Protein AF-0000000070477256 (afdb_homodimer)

Secondary structure (DSSP, 8-state):
-HHHHHHHHHHHHHTS-HHHHHHHHHHHHHHHHHHHHHHHHHHHHHHHHHHHHHHHHHHHTSPTT-EEEEE-SSSEEEEEEE---S-EEEE-SSS-EEEE-HHHHHHHHHHHHHHHHHHHHHHHHHHHHHHHHHHHHHHHHHHHHHHHS---/-HHHHHHHHHHHHHTS-HHHHHHHHHHHHHHHHHHHHHHHHHHHHHHHHHHHHHHHHHHHTSPTT-EEEEE-SSSEEEEEEE---S-EEEE-SSS-EEEE-HHHHHHHHHHHHHHHHHHHHHHHHHHHHHHHHHHHHHHHHHHHHHHHS---

Structure (mmCIF, N/CA/C/O backbone):
data_AF-0000000070477256-model_v1
#
loop_
_entity.id
_entity.type
_entity.pdbx_description
1 polymer 'PREDICTED: prefoldin'
#
loop_
_atom_site.group_PDB
_atom_site.id
_atom_site.type_symbol
_atom_site.label_atom_id
_atom_site.label_alt_id
_atom_site.label_comp_id
_atom_site.label_asym_id
_atom_site.label_entity_id
_atom_site.label_seq_id
_atom_site.pdbx_PDB_ins_code
_atom_site.Cartn_x
_atom_site.Cartn_y
_atom_site.Cartn_z
_atom_site.occupancy
_atom_site.B_iso_or_equiv
_atom_site.auth_seq_id
_atom_site.auth_comp_id
_atom_site.auth_asym_id
_atom_site.auth_atom_id
_atom_site.pdbx_PDB_model_num
ATOM 1 N N . MET A 1 1 ? -30.5 22.25 1.213 1 39.09 1 MET A N 1
ATOM 2 C CA . MET A 1 1 ? -30.891 21.188 2.133 1 39.09 1 MET A CA 1
ATOM 3 C C . MET A 1 1 ? -29.828 20.984 3.211 1 39.09 1 MET A C 1
ATOM 5 O O . MET A 1 1 ? -30.156 20.625 4.344 1 39.09 1 MET A O 1
ATOM 9 N N . GLU A 1 2 ? -28.578 21.031 2.732 1 44.97 2 GLU A N 1
ATOM 10 C CA . GLU A 1 2 ? -27.438 20.906 3.625 1 44.97 2 GLU A CA 1
ATOM 11 C C . GLU A 1 2 ? -27.422 22.016 4.672 1 44.97 2 GLU A C 1
ATOM 13 O O . GLU A 1 2 ? -27.094 21.766 5.836 1 44.97 2 GLU A O 1
ATOM 18 N N . LYS A 1 3 ? -27.781 23.141 4.234 1 48.62 3 LYS A N 1
ATOM 19 C CA . LYS A 1 3 ? -27.812 24.328 5.078 1 48.62 3 LYS A CA 1
ATOM 20 C C . LYS A 1 3 ? -28.844 24.203 6.18 1 48.62 3 LYS A C 1
ATOM 22 O O . LYS A 1 3 ? -28.625 24.625 7.312 1 48.62 3 LYS A O 1
ATOM 27 N N . THR A 1 4 ? -29.875 23.625 5.926 1 51.22 4 THR A N 1
ATOM 28 C CA . THR A 1 4 ? -30.984 23.453 6.859 1 51.22 4 THR A CA 1
ATOM 29 C C . THR A 1 4 ? -30.609 22.5 7.992 1 51.22 4 THR A C 1
ATOM 31 O O . THR A 1 4 ? -30.953 22.75 9.148 1 51.22 4 THR A O 1
ATOM 34 N N . VAL A 1 5 ? -29.906 21.438 7.715 1 52.06 5 VAL A N 1
ATOM 35 C CA . VAL A 1 5 ? -29.5 20.484 8.742 1 52.06 5 VAL A CA 1
ATOM 36 C C . VAL A 1 5 ? -28.484 21.141 9.688 1 52.06 5 VAL A C 1
ATOM 38 O O . VAL A 1 5 ? -28.469 20.844 10.883 1 52.06 5 VAL A O 1
ATOM 41 N N . SER A 1 6 ? -27.641 21.969 9.141 1 57.66 6 SER A N 1
ATOM 42 C CA . SER A 1 6 ? -26.594 22.641 9.906 1 57.66 6 SER A CA 1
ATOM 43 C C . SER A 1 6 ? -27.188 23.625 10.906 1 57.66 6 SER A C 1
ATOM 45 O O . SER A 1 6 ? -26.719 23.734 12.039 1 57.66 6 SER A O 1
ATOM 47 N N . VAL A 1 7 ? -28.297 24.281 10.477 1 61.44 7 VAL A N 1
ATOM 48 C CA . VAL A 1 7 ? -28.875 25.328 11.32 1 61.44 7 VAL A CA 1
ATOM 49 C C . VAL A 1 7 ? -29.516 24.703 12.547 1 61.44 7 VAL A C 1
ATOM 51 O O . VAL A 1 7 ? -29.375 25.203 13.664 1 61.44 7 VAL A O 1
ATOM 54 N N . ASN A 1 8 ? -30.047 23.438 12.375 1 77.81 8 ASN A N 1
ATOM 55 C CA . ASN A 1 8 ? -30.703 22.766 13.492 1 77.81 8 ASN A CA 1
ATOM 56 C C . ASN A 1 8 ? -29.703 22.234 14.508 1 77.81 8 ASN A C 1
ATOM 58 O O . ASN A 1 8 ? -29.906 22.375 15.711 1 77.81 8 ASN A O 1
ATOM 62 N N . VAL A 1 9 ? -28.484 21.891 14.094 1 85.19 9 VAL A N 1
ATOM 63 C CA . VAL A 1 9 ? -27.469 21.328 15 1 85.19 9 VAL A CA 1
ATOM 64 C C . VAL A 1 9 ? -26.875 22.438 15.852 1 85.19 9 VAL A C 1
ATOM 66 O O . VAL A 1 9 ? -26.656 22.266 17.047 1 85.19 9 VAL A O 1
ATOM 69 N N . ARG A 1 10 ? -26.688 23.594 15.242 1 89.25 10 ARG A N 1
ATOM 70 C CA . ARG A 1 10 ? -26.109 24.703 15.984 1 89.25 10 ARG A CA 1
ATOM 71 C C . ARG A 1 10 ? -27.031 25.156 17.109 1 89.25 10 ARG A C 1
ATOM 73 O O . ARG A 1 10 ? -26.562 25.438 18.219 1 89.25 10 ARG A O 1
ATOM 80 N N . ALA A 1 11 ? -28.344 25.266 16.766 1 90.75 11 ALA A N 1
ATOM 81 C CA . ALA A 1 11 ? -29.312 25.703 17.766 1 90.75 11 ALA A CA 1
ATOM 82 C C . ALA A 1 11 ? -29.328 24.766 18.969 1 90.75 11 ALA A C 1
ATOM 84 O O . ALA A 1 11 ? -29.438 25.219 20.109 1 90.75 11 ALA A O 1
ATOM 85 N N . GLU A 1 12 ? -29.156 23.562 18.734 1 91.44 12 GLU A N 1
ATOM 86 C CA . GLU A 1 12 ? -29.125 22.578 19.812 1 91.44 12 GLU A CA 1
ATOM 87 C C . GLU A 1 12 ? -27.828 22.656 20.594 1 91.44 12 GLU A C 1
ATOM 89 O O . GLU A 1 12 ? -27.812 22.484 21.828 1 91.44 12 GLU A O 1
ATOM 94 N N . MET A 1 13 ? -26.797 22.984 20 1 93.38 13 MET A N 1
ATOM 95 C CA . MET A 1 13 ? -25.5 23.062 20.641 1 93.38 13 MET A CA 1
ATOM 96 C C . MET A 1 13 ? -25.406 24.281 21.547 1 93.38 13 MET A C 1
ATOM 98 O O . MET A 1 13 ? -24.719 24.25 22.578 1 93.38 13 MET A O 1
ATOM 102 N N . GLU A 1 14 ? -26.109 25.281 21.094 1 93.62 14 GLU A N 1
ATOM 103 C CA . GLU A 1 14 ? -26.047 26.531 21.844 1 93.62 14 GLU A CA 1
ATOM 104 C C . GLU A 1 14 ? -26.688 26.359 23.234 1 93.62 14 GLU A C 1
ATOM 106 O O . GLU A 1 14 ? -26.406 27.125 24.141 1 93.62 14 GLU A O 1
ATOM 111 N N . LYS A 1 15 ? -27.547 25.406 23.391 1 94.12 15 LYS A N 1
ATOM 112 C CA . LYS A 1 15 ? -28.234 25.156 24.656 1 94.12 15 LYS A CA 1
ATOM 113 C C . LYS A 1 15 ? -27.328 24.406 25.625 1 94.12 15 LYS A C 1
ATOM 115 O O . LYS A 1 15 ? -27.625 24.328 26.828 1 94.12 15 LYS A O 1
ATOM 120 N N . LEU A 1 16 ? -26.25 23.844 25.203 1 95.25 16 LEU A N 1
ATOM 121 C CA . LEU A 1 16 ? -25.375 23 26 1 95.25 16 LEU A CA 1
ATOM 122 C C . LEU A 1 16 ? -24.328 23.828 26.734 1 95.25 16 LEU A C 1
ATOM 124 O O . LEU A 1 16 ? -23.953 24.906 26.266 1 95.25 16 LEU A O 1
ATOM 128 N N . SER A 1 17 ? -23.922 23.344 27.922 1 94.94 17 SER A N 1
ATOM 129 C CA . SER A 1 17 ? -22.812 23.969 28.656 1 94.94 17 SER A CA 1
ATOM 130 C C . SER A 1 17 ? -21.484 23.703 27.969 1 94.94 17 SER A C 1
ATOM 132 O O . SER A 1 17 ? -21.375 22.812 27.125 1 94.94 17 SER A O 1
ATOM 134 N N . 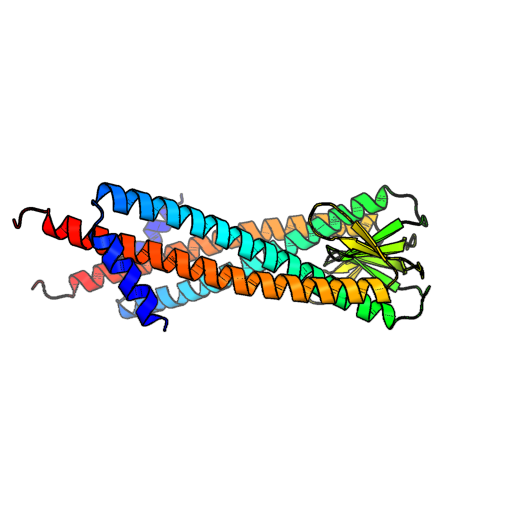PRO A 1 18 ? -20.422 24.516 28.234 1 95.25 18 PRO A N 1
ATOM 135 C CA . PRO A 1 18 ? -19.094 24.281 27.672 1 95.25 18 PRO A CA 1
ATOM 136 C C . PRO A 1 18 ? -18.578 22.859 27.953 1 95.25 18 PRO A C 1
ATOM 138 O O . PRO A 1 18 ? -17.969 22.234 27.078 1 95.25 18 PRO A O 1
ATOM 141 N N . GLU A 1 19 ? -18.906 22.406 29.141 1 96.31 19 GLU A N 1
ATOM 142 C CA . GLU A 1 19 ? -18.484 21.047 29.5 1 96.31 19 GLU A CA 1
ATOM 143 C C . GLU A 1 19 ? -19.203 20.016 28.641 1 96.31 19 GLU A C 1
ATOM 145 O O . GLU A 1 19 ? -18.594 19.047 28.188 1 96.31 19 GLU A O 1
ATOM 150 N N . GLN A 1 20 ? -20.469 20.172 28.438 1 96.19 20 GLN A N 1
ATOM 151 C CA . GLN A 1 20 ? -21.25 19.281 27.594 1 96.19 20 GLN A CA 1
ATOM 152 C C . GLN A 1 20 ? -20.781 19.312 26.141 1 96.19 20 GLN A C 1
ATOM 154 O O . GLN A 1 20 ? -20.719 18.281 25.484 1 96.19 20 GLN A O 1
ATOM 159 N N . LEU A 1 21 ? -20.453 20.469 25.656 1 96.94 21 LEU A N 1
ATOM 160 C CA . LEU A 1 21 ? -19.969 20.656 24.281 1 96.94 21 LEU A CA 1
ATOM 161 C C . LEU A 1 21 ? -18.641 19.922 24.078 1 96.94 21 LEU A C 1
ATOM 163 O O . LEU A 1 21 ? -18.438 19.297 23.047 1 96.94 21 LEU A O 1
ATOM 167 N N . LYS A 1 22 ? -17.812 20.109 25.062 1 96.69 22 LYS A N 1
ATOM 168 C CA . LYS A 1 22 ? -16.531 19.406 24.984 1 96.69 22 LYS A CA 1
ATOM 169 C C . LYS A 1 22 ? -16.734 17.891 24.922 1 96.69 22 LYS A C 1
ATOM 171 O O . LYS A 1 22 ? -16.078 17.219 24.125 1 96.69 22 LYS A O 1
ATOM 176 N N . ALA A 1 23 ? -17.672 17.359 25.719 1 96.88 23 ALA A N 1
ATOM 177 C CA . ALA A 1 23 ? -17.969 15.938 25.734 1 96.88 23 ALA A CA 1
ATOM 178 C C . ALA A 1 23 ? -18.547 15.477 24.406 1 96.88 23 ALA A C 1
ATOM 180 O O . ALA A 1 23 ? -18.156 14.43 23.875 1 96.88 23 ALA A O 1
ATOM 181 N N . VAL A 1 24 ? -19.453 16.266 23.875 1 95.88 24 VAL A N 1
ATOM 182 C CA . VAL A 1 24 ? -20.062 15.945 22.578 1 95.88 24 VAL A CA 1
ATOM 183 C C . VAL A 1 24 ? -18.984 15.93 21.5 1 95.88 24 VAL A C 1
ATOM 185 O O . VAL A 1 24 ? -18.953 15.031 20.656 1 95.88 24 VAL A O 1
ATOM 188 N N . LYS A 1 25 ? -18.141 16.922 21.438 1 96.94 25 LYS A N 1
ATOM 189 C CA . LYS A 1 25 ? -17.078 17 20.438 1 96.94 25 LYS A CA 1
ATOM 190 C C . LYS A 1 25 ? -16.141 15.812 20.531 1 96.94 25 LYS A C 1
ATOM 192 O O . LYS A 1 25 ? -15.812 15.195 19.516 1 96.94 25 LYS A O 1
ATOM 197 N N . GLU A 1 26 ? -15.734 15.523 21.766 1 97.19 26 GLU A N 1
ATOM 198 C CA . GLU A 1 26 ? -14.82 14.406 21.969 1 97.19 26 GLU A CA 1
ATOM 199 C C . GLU A 1 26 ? -15.438 13.094 21.5 1 97.19 26 GLU A C 1
ATOM 201 O O . GLU A 1 26 ? -14.781 12.289 20.844 1 97.19 26 GLU A O 1
ATOM 206 N N . GLN A 1 27 ? -16.703 12.922 21.828 1 96.94 27 GLN A N 1
ATOM 207 C CA . GLN A 1 27 ? -17.406 11.711 21.422 1 96.94 27 GLN A CA 1
ATOM 208 C C . GLN A 1 27 ? -17.547 11.633 19.906 1 96.94 27 GLN A C 1
ATOM 210 O O . GLN A 1 27 ? -17.281 10.586 19.297 1 96.94 27 GLN A O 1
ATOM 215 N N . THR A 1 28 ? -17.891 12.688 19.375 1 96.81 28 THR A N 1
ATOM 216 C CA . THR A 1 28 ? -18.109 12.703 17.938 1 96.81 28 THR A CA 1
ATOM 217 C C . THR A 1 28 ? -16.797 12.555 17.188 1 96.81 28 THR A C 1
ATOM 219 O O . THR A 1 28 ? -16.734 11.898 16.141 1 96.81 28 THR A O 1
ATOM 222 N N . ASP A 1 29 ? -15.766 13.172 17.75 1 97.62 29 ASP A N 1
ATOM 223 C CA . ASP A 1 29 ? -14.445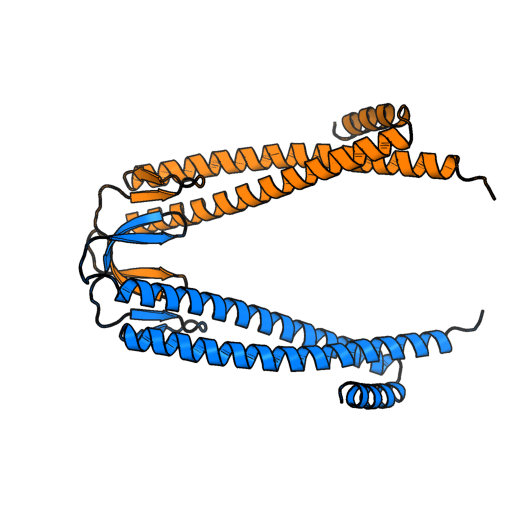 13.016 17.156 1 97.62 29 ASP A CA 1
ATOM 224 C C . ASP A 1 29 ? -14.008 11.555 17.141 1 97.62 29 ASP A C 1
ATOM 226 O O . ASP A 1 29 ? -13.461 11.062 16.156 1 97.62 29 ASP A O 1
ATOM 230 N N . MET A 1 30 ? -14.297 10.891 18.234 1 97.56 30 MET A N 1
ATOM 231 C CA . MET A 1 30 ? -13.969 9.477 18.328 1 97.56 30 MET A CA 1
ATOM 232 C C . MET A 1 30 ? -14.75 8.664 17.297 1 97.56 30 MET A C 1
ATOM 234 O O . MET A 1 30 ? -14.188 7.793 16.641 1 97.56 30 MET A O 1
ATOM 238 N N . GLU A 1 31 ? -15.961 9 17.188 1 97.69 31 GLU A N 1
ATOM 239 C CA . GLU A 1 31 ? -16.797 8.305 16.219 1 97.69 31 GLU A CA 1
ATOM 240 C C . GLU A 1 31 ? -16.297 8.539 14.789 1 97.69 31 GLU A C 1
ATOM 242 O O . GLU A 1 31 ? -16.25 7.617 13.977 1 97.69 31 GLU A O 1
ATOM 247 N N . VAL A 1 32 ? -16 9.734 14.516 1 97.62 32 VAL A N 1
ATOM 248 C CA . VAL A 1 32 ? -15.516 10.086 13.188 1 97.62 32 VAL A CA 1
ATOM 249 C C . VAL A 1 32 ? -14.25 9.281 12.875 1 97.62 32 VAL A C 1
ATOM 251 O O . VAL A 1 32 ? -14.094 8.758 11.766 1 97.62 32 VAL A O 1
ATOM 254 N N . ASN A 1 33 ? -13.398 9.164 13.859 1 97.88 33 ASN A N 1
ATOM 255 C CA . ASN A 1 33 ? -12.172 8.391 13.672 1 97.88 33 ASN A CA 1
ATOM 256 C C . ASN A 1 33 ? -12.477 6.922 13.398 1 97.88 33 ASN A C 1
ATOM 258 O O . ASN A 1 33 ? -11.859 6.312 12.523 1 97.88 33 ASN A O 1
ATOM 262 N N . LEU A 1 34 ? -13.453 6.398 14.102 1 97.62 34 LEU A N 1
ATOM 263 C CA . LEU A 1 34 ? -13.852 5.012 13.883 1 97.62 34 LEU A CA 1
ATOM 264 C C . LEU A 1 34 ? -14.422 4.816 12.484 1 97.62 34 LEU A C 1
ATOM 266 O O . LEU A 1 34 ? -14.133 3.818 11.828 1 97.62 34 LEU A O 1
ATOM 270 N N . LEU A 1 35 ? -15.164 5.773 12.062 1 97.81 35 LEU A N 1
ATOM 271 C CA . LEU A 1 35 ? -15.758 5.703 10.734 1 97.81 35 LEU A CA 1
ATOM 272 C C . LEU A 1 35 ? -14.68 5.816 9.656 1 97.81 35 LEU A C 1
ATOM 274 O O . LEU A 1 35 ? -14.758 5.141 8.625 1 97.81 35 LEU A O 1
ATOM 278 N N . GLN A 1 36 ? -13.742 6.648 9.875 1 97.56 36 GLN A N 1
ATOM 279 C CA . GLN A 1 36 ? -12.633 6.789 8.945 1 97.56 36 GLN A CA 1
ATOM 280 C C . GLN A 1 36 ? -11.867 5.477 8.797 1 97.56 36 GLN A C 1
ATOM 282 O O . GLN A 1 36 ? -11.5 5.082 7.684 1 97.56 36 GLN A O 1
ATOM 287 N N . ASP A 1 37 ? -11.625 4.785 9.898 1 97.62 37 ASP A N 1
ATOM 288 C CA . ASP A 1 37 ? -10.984 3.475 9.867 1 97.62 37 ASP A CA 1
ATOM 289 C C . ASP A 1 37 ? -11.812 2.479 9.055 1 97.62 37 ASP A C 1
ATOM 291 O O . ASP A 1 37 ? -11.266 1.716 8.258 1 97.62 37 ASP A O 1
ATOM 295 N N . SER A 1 38 ? -13.094 2.525 9.266 1 96.75 38 SER A N 1
ATOM 296 C CA . SER A 1 38 ? -14 1.647 8.539 1 96.75 38 SER A CA 1
ATOM 297 C C . SER A 1 38 ? -13.938 1.913 7.035 1 96.75 38 SER A C 1
ATOM 299 O O . SER A 1 38 ? -13.898 0.977 6.234 1 96.75 38 SER A O 1
ATOM 301 N N . LEU A 1 39 ? -13.914 3.182 6.727 1 98.19 39 LEU A N 1
ATOM 302 C CA . LEU A 1 39 ? -13.852 3.58 5.328 1 98.19 39 LEU A CA 1
ATOM 303 C C . LEU A 1 39 ? -12.562 3.082 4.676 1 98.19 39 LEU A C 1
ATOM 305 O O . LEU A 1 39 ? -12.586 2.592 3.545 1 98.19 39 LEU A O 1
ATOM 309 N N . ASN A 1 40 ? -11.492 3.184 5.375 1 97.81 40 ASN A N 1
ATOM 310 C CA . ASN A 1 40 ? -10.219 2.691 4.871 1 97.81 40 ASN A CA 1
ATOM 311 C C . ASN A 1 40 ? -10.242 1.183 4.648 1 97.81 40 ASN A C 1
ATOM 313 O O . ASN A 1 40 ? -9.719 0.688 3.648 1 97.81 40 ASN A O 1
ATOM 317 N N . ASN A 1 41 ? -10.844 0.448 5.559 1 95.94 41 ASN A N 1
ATOM 318 C CA . ASN A 1 41 ? -10.969 -1.002 5.445 1 95.94 41 ASN A CA 1
ATOM 319 C C . ASN A 1 41 ? -11.797 -1.401 4.23 1 95.94 41 ASN A C 1
ATOM 321 O O . ASN A 1 41 ? -11.445 -2.342 3.514 1 95.94 41 ASN A O 1
ATOM 325 N N . ILE A 1 42 ? -12.859 -0.66 4.039 1 96.94 42 ILE A N 1
ATOM 326 C CA . ILE A 1 42 ? -13.727 -0.943 2.898 1 96.94 42 ILE A CA 1
ATOM 327 C C . ILE A 1 42 ? -12.969 -0.686 1.598 1 96.94 42 ILE A C 1
ATOM 329 O O . ILE A 1 42 ? -13.062 -1.474 0.653 1 96.94 42 ILE A O 1
ATOM 333 N N . ARG A 1 43 ? -12.273 0.406 1.593 1 97.19 43 ARG A N 1
ATOM 334 C CA . ARG A 1 43 ? -11.484 0.734 0.411 1 97.19 43 ARG A CA 1
ATOM 335 C C . ARG A 1 43 ? -10.492 -0.378 0.089 1 97.19 43 ARG A C 1
ATOM 337 O O . ARG A 1 43 ? -10.383 -0.811 -1.061 1 97.19 43 ARG A O 1
ATOM 344 N N . THR A 1 44 ? -9.789 -0.839 1.069 1 95.94 44 THR A N 1
ATOM 345 C CA . THR A 1 44 ? -8.797 -1.897 0.901 1 95.94 44 THR A CA 1
ATOM 346 C C . THR A 1 44 ? -9.461 -3.186 0.417 1 95.94 44 THR A C 1
ATOM 348 O O . THR A 1 44 ? -8.969 -3.832 -0.509 1 95.94 44 THR A O 1
ATOM 351 N N . ALA A 1 45 ? -10.586 -3.506 1.046 1 95.62 45 ALA A N 1
ATOM 352 C CA . ALA A 1 45 ? -11.32 -4.703 0.653 1 95.62 45 ALA A CA 1
ATOM 353 C C . ALA A 1 45 ? -11.797 -4.605 -0.793 1 95.62 45 ALA A C 1
ATOM 355 O O . ALA A 1 45 ? -11.695 -5.566 -1.556 1 95.62 45 ALA A O 1
ATOM 356 N N . THR A 1 46 ? -12.25 -3.482 -1.165 1 96.94 46 THR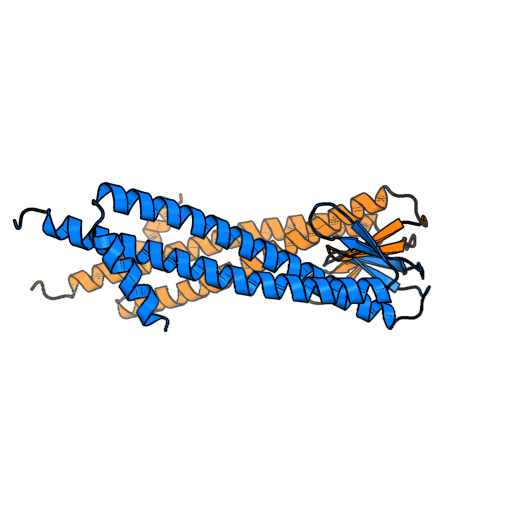 A N 1
ATOM 357 C CA . THR A 1 46 ? -12.734 -3.254 -2.521 1 96.94 46 THR A CA 1
ATOM 358 C C . THR A 1 46 ? -11.602 -3.422 -3.533 1 96.94 46 THR A C 1
ATOM 360 O O . THR A 1 46 ? -11.766 -4.109 -4.543 1 96.94 46 THR A O 1
ATOM 363 N N . THR A 1 47 ? -10.523 -2.865 -3.227 1 96.62 47 THR A N 1
ATOM 364 C CA . THR A 1 47 ? -9.367 -2.943 -4.113 1 96.62 47 THR A CA 1
ATOM 365 C C . THR A 1 47 ? -8.922 -4.391 -4.301 1 96.62 47 THR A C 1
ATOM 367 O O . THR A 1 47 ? -8.656 -4.824 -5.422 1 96.62 47 THR A O 1
ATOM 370 N N . ARG A 1 48 ? -8.875 -5.117 -3.229 1 94.06 48 ARG A N 1
ATOM 371 C CA . ARG A 1 48 ? -8.469 -6.516 -3.277 1 94.06 48 ARG A CA 1
ATOM 372 C C . ARG A 1 48 ? -9.414 -7.328 -4.16 1 94.06 48 ARG A C 1
ATOM 374 O O . ARG A 1 48 ? -8.969 -8.164 -4.949 1 94.06 48 ARG A O 1
ATOM 381 N N . LEU A 1 49 ? -10.633 -7.016 -4.039 1 96.31 49 LEU A N 1
ATOM 382 C CA . LEU A 1 49 ? -11.625 -7.75 -4.82 1 96.31 49 LEU A CA 1
ATOM 383 C C . LEU A 1 49 ? -11.57 -7.34 -6.289 1 96.31 49 LEU A C 1
ATOM 385 O O . LEU A 1 49 ? -11.805 -8.164 -7.176 1 96.31 49 LEU A O 1
ATOM 389 N N . GLU A 1 50 ? -11.305 -6.125 -6.543 1 96.69 50 GLU A N 1
ATOM 390 C CA . GLU A 1 50 ? -11.148 -5.672 -7.922 1 96.69 50 GLU A CA 1
ATOM 391 C C . GLU A 1 50 ? -9.984 -6.383 -8.602 1 96.69 50 GLU A C 1
ATOM 393 O O . GLU A 1 50 ? -10.094 -6.797 -9.758 1 96.69 50 GLU A O 1
ATOM 398 N N . ILE A 1 51 ? -8.898 -6.516 -7.902 1 94 51 ILE A N 1
ATOM 399 C CA . ILE A 1 51 ? -7.723 -7.195 -8.438 1 94 51 ILE A CA 1
ATOM 400 C C . ILE A 1 51 ? -8.047 -8.664 -8.68 1 94 51 ILE A C 1
ATOM 402 O O . ILE A 1 51 ? -7.688 -9.219 -9.727 1 94 51 ILE A O 1
ATOM 406 N N . ALA A 1 52 ? -8.75 -9.211 -7.754 1 93.75 52 ALA A N 1
ATOM 407 C CA . ALA A 1 52 ? -9.148 -10.609 -7.914 1 93.75 52 ALA A CA 1
ATOM 408 C C . ALA A 1 52 ? -10.07 -10.773 -9.117 1 93.75 52 ALA A C 1
ATOM 410 O O . ALA A 1 52 ? -9.906 -11.711 -9.906 1 93.75 52 ALA A O 1
ATOM 411 N N . SER A 1 53 ? -11.047 -9.906 -9.227 1 95.19 53 SER A N 1
ATOM 412 C CA . SER A 1 53 ? -11.969 -9.945 -10.352 1 95.19 53 SER A CA 1
ATOM 413 C C . SER A 1 53 ? -11.227 -9.836 -11.68 1 95.19 53 SER A C 1
ATOM 415 O O . SER A 1 53 ? -11.531 -10.555 -12.633 1 95.19 53 SER A O 1
ATOM 417 N N . SER A 1 54 ? -10.312 -8.977 -11.773 1 94.19 54 SER A N 1
ATOM 418 C CA . SER A 1 54 ? -9.508 -8.797 -12.977 1 94.19 54 SER A CA 1
ATOM 419 C C . SER A 1 54 ? -8.711 -10.062 -13.289 1 94.19 54 SER A C 1
ATOM 421 O O . SER A 1 54 ? -8.617 -10.469 -14.453 1 94.19 54 SER A O 1
ATOM 423 N N . ALA A 1 55 ? -8.109 -10.633 -12.25 1 89.44 55 ALA A N 1
ATOM 424 C CA . ALA A 1 55 ? -7.352 -11.875 -12.422 1 89.44 55 ALA A CA 1
ATOM 425 C C . ALA A 1 55 ? -8.25 -12.992 -12.945 1 89.44 55 ALA A C 1
ATOM 427 O O . ALA A 1 55 ? -7.84 -13.766 -13.812 1 89.44 55 ALA A O 1
ATOM 428 N N . LEU A 1 56 ? -9.438 -13.055 -12.445 1 90.94 56 LEU A N 1
ATOM 429 C CA . LEU A 1 56 ? -10.406 -14.047 -12.898 1 90.94 56 LEU A CA 1
ATOM 430 C C . LEU A 1 56 ? -10.742 -13.844 -14.367 1 90.94 56 LEU A C 1
ATOM 432 O O . LEU A 1 56 ? -10.859 -14.812 -15.125 1 90.94 56 LEU A O 1
ATOM 436 N N . HIS A 1 57 ? -10.922 -12.633 -14.688 1 90.56 57 HIS A N 1
ATOM 437 C CA . HIS A 1 57 ? -11.195 -12.312 -16.078 1 90.56 57 HIS A CA 1
ATOM 438 C C . HIS A 1 57 ? -10.055 -12.758 -16.984 1 90.56 57 HIS A C 1
ATOM 440 O O . HIS A 1 57 ? -10.281 -13.414 -18.016 1 90.56 57 HIS A O 1
ATOM 446 N N . ASP A 1 58 ? -8.852 -12.508 -16.641 1 86.88 58 ASP A N 1
ATOM 447 C CA . ASP A 1 58 ? -7.672 -12.875 -17.422 1 86.88 58 ASP A CA 1
ATOM 448 C C . ASP A 1 58 ? -7.551 -14.391 -17.547 1 86.88 58 ASP A C 1
ATOM 450 O O . ASP A 1 58 ? -7.215 -14.914 -18.625 1 86.88 58 ASP A O 1
ATOM 454 N N . LEU A 1 59 ? -7.844 -15.016 -16.453 1 85.19 59 LEU A N 1
ATOM 455 C CA . LEU A 1 59 ? -7.75 -16.469 -16.438 1 85.19 59 LEU A CA 1
ATOM 456 C C . LEU A 1 59 ? -8.789 -17.094 -17.359 1 85.19 59 LEU A C 1
ATOM 458 O O . LEU A 1 59 ? -8.539 -18.125 -17.984 1 85.19 59 LEU A O 1
ATOM 462 N N . SER A 1 60 ? -9.859 -16.484 -17.359 1 84.31 60 SER A N 1
ATOM 463 C CA . SER A 1 60 ? -10.945 -17.031 -18.172 1 84.31 60 SER A CA 1
ATOM 464 C C . SER A 1 60 ? -10.609 -16.969 -19.656 1 84.31 60 SER A C 1
ATOM 466 O O . SER A 1 60 ? -11.203 -17.688 -20.469 1 84.31 60 SER A O 1
ATOM 468 N N . LEU A 1 61 ? -9.664 -16.094 -20.031 1 83.75 61 LEU A N 1
ATOM 469 C CA . LEU A 1 61 ? -9.289 -15.922 -21.422 1 83.75 61 LEU A CA 1
ATOM 470 C C . LEU A 1 61 ? -8.18 -16.891 -21.812 1 83.75 61 LEU A C 1
ATOM 472 O O . LEU A 1 61 ? -7.848 -17.016 -23 1 83.75 61 LEU A O 1
ATOM 476 N N . ARG A 1 62 ? -7.621 -17.516 -20.859 1 80.25 62 ARG A N 1
ATOM 477 C CA . ARG A 1 62 ? -6.496 -18.406 -21.141 1 80.25 62 ARG A CA 1
ATOM 478 C C . ARG A 1 62 ? -6.953 -19.859 -21.219 1 80.25 62 ARG A C 1
ATOM 480 O O . A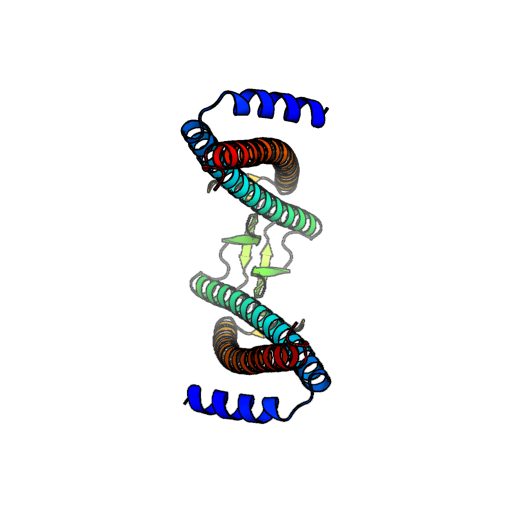RG A 1 62 ? -7.879 -20.266 -20.516 1 80.25 62 ARG A O 1
ATOM 487 N N . PRO A 1 63 ? -6.258 -20.594 -22.172 1 75.31 63 PRO A N 1
ATOM 488 C CA . PRO A 1 63 ? -6.598 -22.031 -22.234 1 75.31 63 PRO A CA 1
ATOM 489 C C . PRO A 1 63 ? -6.227 -22.781 -20.969 1 75.31 63 PRO A C 1
ATOM 491 O O . PRO A 1 63 ? -5.195 -22.5 -20.359 1 75.31 63 PRO A O 1
ATOM 494 N N . GLN A 1 64 ? -7.078 -23.609 -20.531 1 70.88 64 GLN A N 1
ATOM 495 C CA . GLN A 1 64 ? -6.902 -24.391 -19.297 1 70.88 64 GLN A CA 1
ATOM 496 C C . GLN A 1 64 ? -5.766 -25.391 -19.453 1 70.88 64 GLN A C 1
ATOM 498 O O . GLN A 1 64 ? -5.594 -25.984 -20.516 1 70.88 64 GLN A O 1
ATOM 503 N N . GLY A 1 65 ? -5.062 -25.516 -18.375 1 74.56 65 GLY A N 1
ATOM 504 C CA . GLY A 1 65 ? -4.074 -26.578 -18.328 1 74.56 65 GLY A CA 1
ATOM 505 C C . GLY A 1 65 ? -2.777 -26.234 -19.031 1 74.56 65 GLY A C 1
ATOM 506 O O . GLY A 1 65 ? -1.895 -27.078 -19.172 1 74.56 65 GLY A O 1
ATOM 507 N N . LYS A 1 66 ? -2.721 -25.016 -19.562 1 78.56 66 LYS A N 1
ATOM 508 C CA . LYS A 1 66 ? -1.482 -24.641 -20.234 1 78.56 66 LYS A CA 1
ATOM 509 C C . LYS A 1 66 ? -0.446 -24.125 -19.234 1 78.56 66 LYS A C 1
ATOM 511 O O . LYS A 1 66 ? -0.792 -23.469 -18.25 1 78.56 66 LYS A O 1
ATOM 516 N N . LYS A 1 67 ? 0.737 -24.516 -19.625 1 82.88 67 LYS A N 1
ATOM 517 C CA . LYS A 1 67 ? 1.852 -24 -18.828 1 82.88 67 LYS A CA 1
ATOM 518 C C . LYS A 1 67 ? 1.94 -22.484 -18.922 1 82.88 67 LYS A C 1
ATOM 520 O O . LYS A 1 67 ? 1.75 -21.906 -20 1 82.88 67 LYS A O 1
ATOM 525 N N . MET A 1 68 ? 2.129 -21.906 -17.719 1 85.31 68 MET A N 1
ATOM 526 C CA . MET A 1 68 ? 2.25 -20.453 -17.656 1 85.31 68 MET A CA 1
ATOM 527 C C . MET A 1 68 ? 3.197 -20.031 -16.547 1 85.31 68 MET A C 1
ATOM 529 O O . MET A 1 68 ? 3.617 -20.859 -15.734 1 85.31 68 MET A O 1
ATOM 533 N N . LEU A 1 69 ? 3.508 -18.672 -16.656 1 87.44 69 LEU A N 1
ATOM 534 C CA . LEU A 1 69 ? 4.203 -18.062 -15.531 1 87.44 69 LEU A CA 1
ATOM 535 C C . LEU A 1 69 ? 3.215 -17.562 -14.492 1 87.44 69 LEU A C 1
ATOM 537 O O . LEU A 1 69 ? 2.43 -16.641 -14.766 1 87.44 69 LEU A O 1
ATOM 541 N N . VAL A 1 70 ? 3.217 -18.25 -13.359 1 87.69 70 VAL A N 1
ATOM 542 C CA . VAL A 1 70 ? 2.322 -17.875 -12.266 1 87.69 70 VAL A CA 1
ATOM 543 C C . VAL A 1 70 ? 3.004 -16.844 -11.367 1 87.69 70 VAL A C 1
ATOM 545 O O . VAL A 1 70 ? 4.039 -17.141 -10.766 1 87.69 70 VAL A O 1
ATOM 548 N N . PRO A 1 71 ? 2.369 -15.633 -11.352 1 87.75 71 PRO A N 1
ATOM 549 C CA . PRO A 1 71 ? 2.916 -14.656 -10.398 1 87.75 71 PRO A CA 1
ATOM 550 C C . PRO A 1 71 ? 2.592 -15.008 -8.953 1 87.75 71 PRO A C 1
ATOM 552 O O . PRO A 1 71 ? 1.425 -14.969 -8.547 1 87.75 71 PRO A O 1
ATOM 555 N N . LEU A 1 72 ? 3.539 -15.289 -8.188 1 87 72 LEU A N 1
ATOM 556 C CA . LEU A 1 72 ? 3.324 -15.617 -6.781 1 87 72 LEU A CA 1
ATOM 557 C C . LEU A 1 72 ? 3.41 -14.367 -5.91 1 87 72 LEU A C 1
ATOM 559 O O . LEU A 1 72 ? 2.762 -14.289 -4.863 1 87 72 LEU A O 1
ATOM 563 N N . THR A 1 73 ? 4.211 -13.539 -6.309 1 89.06 73 THR A N 1
ATOM 564 C CA . THR A 1 73 ? 4.316 -12.219 -5.699 1 89.06 73 THR A CA 1
ATOM 565 C C . THR A 1 73 ? 4.48 -11.141 -6.77 1 89.06 73 THR A C 1
ATOM 567 O O . THR A 1 73 ? 4.465 -11.438 -7.965 1 89.06 73 THR A O 1
ATOM 570 N N . ALA A 1 74 ? 4.625 -9.969 -6.277 1 87.25 74 ALA A N 1
ATOM 571 C CA . ALA A 1 74 ? 4.844 -8.859 -7.199 1 87.25 74 ALA A CA 1
ATOM 572 C C . ALA A 1 74 ? 6.168 -9.023 -7.945 1 87.25 74 ALA A C 1
ATOM 574 O O . ALA A 1 74 ? 6.348 -8.453 -9.023 1 87.25 74 ALA A O 1
ATOM 575 N N . SER A 1 75 ? 7.09 -9.812 -7.48 1 92.56 75 SER A N 1
ATOM 576 C CA . SER A 1 75 ? 8.43 -9.859 -8.062 1 92.56 75 SER A CA 1
ATOM 577 C C . SER A 1 75 ? 8.844 -11.281 -8.406 1 92.56 75 SER A C 1
ATOM 579 O O . SER A 1 75 ? 9.961 -11.523 -8.867 1 92.56 75 SER A O 1
ATOM 581 N N . LEU A 1 76 ? 7.953 -12.281 -8.234 1 91.88 76 LEU A N 1
ATOM 582 C CA . LEU A 1 76 ? 8.336 -13.672 -8.43 1 91.88 76 LEU A CA 1
ATOM 583 C C . LEU A 1 76 ? 7.328 -14.398 -9.305 1 91.88 76 LEU A C 1
ATOM 585 O O . LEU A 1 76 ? 6.137 -14.453 -8.984 1 91.88 76 LEU A O 1
ATOM 589 N N . TYR A 1 77 ? 7.875 -14.977 -10.367 1 92.25 77 TYR A N 1
ATOM 590 C CA . TYR A 1 77 ? 7.07 -15.773 -11.289 1 92.25 77 TYR A CA 1
ATOM 591 C C . TYR A 1 77 ? 7.594 -17.203 -11.367 1 92.25 77 TYR A C 1
ATOM 593 O O . TYR A 1 77 ? 8.805 -17.422 -11.492 1 92.25 77 TYR A O 1
ATOM 601 N N . VAL A 1 78 ? 6.672 -18.156 -11.266 1 90.56 78 VAL A N 1
ATOM 602 C CA . VAL A 1 78 ? 7.027 -19.562 -11.25 1 90.56 78 VAL A CA 1
ATOM 603 C C . VAL A 1 78 ? 6.262 -20.312 -12.344 1 90.56 78 VAL A C 1
ATOM 605 O O . VAL A 1 78 ? 5.055 -20.109 -12.508 1 90.56 78 VAL A O 1
ATOM 608 N N . PRO A 1 79 ? 7.016 -21.062 -13.086 1 89.12 79 PRO A N 1
ATOM 609 C CA . PRO A 1 79 ? 6.277 -21.875 -14.047 1 89.12 79 PRO A CA 1
ATOM 610 C C . PRO A 1 79 ? 5.289 -22.828 -13.383 1 89.12 79 PRO A C 1
ATOM 612 O O . PRO A 1 79 ? 5.586 -23.406 -12.336 1 89.12 79 PRO A O 1
ATOM 615 N N . GLY A 1 80 ? 4.113 -22.859 -13.984 1 87.94 80 GLY A N 1
ATOM 616 C CA . GLY A 1 80 ? 3.092 -23.734 -13.43 1 87.94 80 GLY A CA 1
ATOM 617 C C . GLY A 1 80 ? 1.878 -23.875 -14.328 1 87.94 80 GLY A C 1
ATOM 618 O O . GLY A 1 80 ? 1.866 -23.359 -15.453 1 87.94 80 GLY A O 1
ATOM 619 N N . THR A 1 81 ? 1.146 -24.828 -13.891 1 86.5 81 THR A N 1
ATOM 620 C CA . THR A 1 81 ? -0.147 -25.031 -14.531 1 86.5 81 THR A CA 1
ATOM 621 C C . THR A 1 81 ? -1.286 -24.766 -13.547 1 86.5 81 THR A C 1
ATOM 623 O O . THR A 1 81 ? -1.216 -25.188 -12.391 1 86.5 81 THR A O 1
ATOM 626 N N . LEU A 1 82 ? -2.121 -23.875 -14 1 83.25 82 LEU A N 1
ATOM 627 C CA . LEU A 1 82 ? -3.34 -23.672 -13.219 1 83.25 82 LEU A CA 1
ATOM 628 C C . LEU A 1 82 ? -4.438 -24.625 -13.672 1 83.25 82 LEU A C 1
ATOM 630 O O . LEU A 1 82 ? -4.664 -24.797 -14.875 1 83.25 82 LEU A O 1
ATOM 634 N N . HIS A 1 83 ? -4.695 -25.438 -12.852 1 75.69 83 HIS A N 1
ATOM 635 C CA . HIS A 1 83 ? -5.633 -26.516 -13.195 1 75.69 83 HIS A CA 1
ATOM 636 C C . HIS A 1 83 ? -7.051 -25.969 -13.328 1 75.69 83 HIS A C 1
ATOM 638 O O . HIS A 1 83 ? -7.418 -25 -12.68 1 75.69 83 HIS A O 1
ATOM 644 N N . ASP A 1 84 ? -7.559 -26.359 -14.539 1 61.12 84 ASP A N 1
ATOM 645 C CA . ASP A 1 84 ? -8.969 -26.094 -14.773 1 61.12 84 ASP A CA 1
ATOM 646 C C . ASP A 1 84 ? -9.789 -26.297 -13.5 1 61.12 84 ASP A C 1
ATOM 648 O O . ASP A 1 84 ? -10.438 -27.344 -13.344 1 61.12 84 ASP A O 1
ATOM 652 N N . ALA A 1 85 ? -9.18 -26.047 -12.383 1 56.53 85 ALA A N 1
ATOM 653 C CA . ALA A 1 85 ? -10.141 -26.453 -11.367 1 56.53 85 ALA A CA 1
ATOM 654 C C . ALA A 1 85 ? -11.461 -25.703 -11.516 1 56.53 85 ALA A C 1
ATOM 656 O O . ALA A 1 85 ? -11.461 -24.5 -11.789 1 56.53 85 ALA A O 1
ATOM 657 N N . HIS A 1 86 ? -12.469 -26.469 -11.703 1 67.62 86 HIS A N 1
ATOM 658 C CA . HIS A 1 86 ? -13.875 -26.078 -11.656 1 67.62 86 HIS A CA 1
ATOM 659 C C . HIS A 1 86 ? -14.133 -25.078 -10.531 1 67.62 86 HIS A C 1
ATOM 661 O O . HIS A 1 86 ? -15.047 -24.266 -10.617 1 67.62 86 HIS A O 1
ATOM 667 N N . GLN A 1 87 ? -13.016 -25.094 -9.625 1 87.5 87 GLN A N 1
ATOM 668 C CA . GLN A 1 87 ? -13.375 -24.219 -8.5 1 87.5 87 GLN A CA 1
ATOM 669 C C . GLN A 1 87 ? -12.18 -23.391 -8.047 1 87.5 87 GLN A C 1
ATOM 671 O O . GLN A 1 87 ? -11.047 -23.875 -8.023 1 87.5 87 GLN A O 1
ATOM 676 N N . VAL A 1 88 ? -12.336 -22.141 -7.773 1 92.06 88 VAL A N 1
ATOM 677 C CA . VAL A 1 88 ? -11.391 -21.203 -7.188 1 92.06 88 VAL A CA 1
ATOM 678 C C . VAL A 1 88 ? -11.844 -20.812 -5.785 1 92.06 88 VAL A C 1
ATOM 680 O O . VAL A 1 88 ? -13 -21.031 -5.418 1 92.06 88 VAL A O 1
ATOM 683 N N . LEU A 1 89 ? -10.805 -20.344 -4.988 1 94.38 89 LEU A N 1
ATOM 684 C CA . LEU A 1 89 ? -11.133 -19.828 -3.66 1 94.38 89 LEU A CA 1
ATOM 685 C C . LEU A 1 89 ? -11.008 -18.312 -3.615 1 94.38 89 LEU A C 1
ATOM 687 O O . LEU A 1 89 ? -10.008 -17.75 -4.07 1 94.38 89 LEU A O 1
ATOM 691 N N . VAL A 1 90 ? -12.023 -17.688 -3.102 1 94.88 90 VAL A N 1
ATOM 692 C CA . VAL A 1 90 ? -12.031 -16.234 -2.967 1 94.88 90 VAL A CA 1
ATOM 693 C C . VAL A 1 90 ? -12.062 -15.859 -1.488 1 94.88 90 VAL A C 1
ATOM 695 O O . VAL A 1 90 ? -12.891 -16.375 -0.728 1 94.88 90 VAL A O 1
ATOM 698 N N . ASP A 1 91 ? -11.172 -14.93 -1.122 1 93.94 91 ASP A N 1
ATOM 699 C CA . ASP A 1 91 ? -11.141 -14.375 0.225 1 93.94 91 ASP A CA 1
ATOM 700 C C . ASP A 1 91 ? -12.25 -13.352 0.421 1 93.94 91 ASP A C 1
ATOM 702 O O . ASP A 1 91 ? -12.242 -12.281 -0.2 1 93.94 91 ASP A O 1
ATOM 706 N N . VAL A 1 92 ? -13.055 -13.602 1.372 1 87.69 92 VAL A N 1
ATOM 707 C CA . VAL A 1 92 ? -14.211 -12.734 1.568 1 87.69 92 VAL A CA 1
ATOM 708 C C . VAL A 1 92 ? -13.875 -11.656 2.598 1 87.69 92 VAL A C 1
ATOM 710 O O . VAL A 1 92 ? -14.641 -10.711 2.787 1 87.69 92 VAL A O 1
ATOM 713 N N . GLY A 1 93 ? -12.633 -11.625 3.334 1 83.5 93 GLY A N 1
ATOM 714 C CA . GLY A 1 93 ? -12.141 -10.578 4.223 1 83.5 93 GLY A CA 1
ATOM 715 C C . GLY A 1 93 ? -12.273 -10.938 5.691 1 83.5 93 GLY A C 1
ATOM 716 O O . GLY A 1 93 ? -11.727 -10.258 6.555 1 83.5 93 GLY A O 1
ATOM 717 N N . THR A 1 94 ? -13.031 -11.812 6.301 1 82.5 94 THR A N 1
ATOM 718 C CA . THR A 1 94 ? -13.258 -12.156 7.699 1 82.5 94 THR A CA 1
ATOM 719 C C . THR A 1 94 ? -12.508 -13.43 8.078 1 82.5 94 THR A C 1
ATOM 721 O O . THR A 1 94 ? -12.766 -14.016 9.133 1 82.5 94 THR A O 1
ATOM 724 N N . GLY A 1 95 ? -11.57 -13.688 7.234 1 84.25 95 GLY A N 1
ATOM 725 C CA . GLY A 1 95 ? -10.852 -14.93 7.453 1 84.25 95 GLY A CA 1
ATOM 726 C C . GLY A 1 95 ? -11.523 -16.141 6.824 1 84.25 95 GLY A C 1
ATOM 727 O O . GLY A 1 95 ? -11.109 -17.281 7.051 1 84.25 95 GLY A O 1
ATOM 728 N N . TYR A 1 96 ? -12.555 -15.82 6.105 1 90.44 96 TYR A N 1
ATOM 729 C CA . TYR A 1 96 ? -13.281 -16.906 5.453 1 90.44 96 TYR A CA 1
ATOM 730 C C . TYR A 1 96 ? -13.008 -16.922 3.955 1 90.44 96 TYR A C 1
ATOM 732 O O . TYR A 1 96 ? -12.695 -15.883 3.365 1 90.44 96 TYR A O 1
ATOM 740 N N . PHE A 1 97 ? -13.148 -18.094 3.4 1 93.94 97 PHE A N 1
ATOM 741 C CA . PHE A 1 97 ? -13.008 -18.297 1.964 1 93.94 97 PHE A CA 1
ATOM 742 C C . PHE A 1 97 ? -14.234 -19 1.395 1 93.94 97 PHE A C 1
ATOM 744 O O . PHE A 1 97 ? -14.875 -19.797 2.08 1 93.94 97 PHE A O 1
ATOM 751 N N . ILE A 1 98 ? -14.5 -18.672 0.141 1 94 98 ILE A N 1
ATOM 752 C CA . ILE A 1 98 ? -15.57 -19.375 -0.553 1 94 98 ILE A CA 1
ATOM 753 C C . ILE A 1 98 ? -15.008 -20.062 -1.791 1 94 98 ILE A C 1
ATOM 755 O O . ILE A 1 98 ? -14.094 -19.562 -2.439 1 94 98 ILE A O 1
ATOM 759 N N . GLU A 1 99 ? -15.555 -21.172 -1.983 1 94.44 99 GLU A N 1
ATOM 760 C CA . GLU A 1 99 ? -15.203 -21.922 -3.18 1 94.44 99 GLU A CA 1
ATOM 761 C C . GLU A 1 99 ? -16.25 -21.75 -4.27 1 94.44 99 GLU A C 1
ATOM 763 O O . GLU A 1 99 ? -17.453 -21.953 -4.027 1 94.44 99 GLU A O 1
ATOM 768 N N . LYS A 1 100 ? -15.867 -21.297 -5.414 1 93.81 100 LYS A N 1
ATOM 769 C CA . LYS A 1 100 ? -16.766 -21.062 -6.543 1 93.81 100 LYS A CA 1
ATOM 770 C C . LYS A 1 100 ? -16.094 -21.453 -7.859 1 93.81 100 LYS A C 1
ATOM 772 O O . LYS A 1 100 ? -14.875 -21.594 -7.93 1 93.81 100 LYS A O 1
ATOM 777 N N . THR A 1 101 ? -16.969 -21.734 -8.906 1 90.81 101 THR A N 1
ATOM 778 C CA . THR A 1 101 ? -16.422 -21.781 -10.266 1 90.81 101 THR A CA 1
ATOM 779 C C . THR A 1 101 ? -15.93 -20.391 -10.688 1 90.81 101 THR A C 1
ATOM 781 O O . THR A 1 101 ? -16.281 -19.391 -10.07 1 90.81 101 THR A O 1
ATOM 784 N N . MET A 1 102 ? -15.18 -20.312 -11.719 1 87.62 102 MET A N 1
ATOM 785 C CA . MET A 1 102 ? -14.609 -19.047 -12.172 1 87.62 102 MET A CA 1
ATOM 786 C C . MET A 1 102 ? -15.703 -18.031 -12.5 1 87.62 102 MET A C 1
ATOM 788 O O . MET A 1 102 ? -15.648 -16.891 -12.055 1 87.62 102 MET A O 1
ATOM 792 N N . PRO A 1 103 ? -16.719 -18.484 -13.258 1 90.06 103 PRO A N 1
ATOM 793 C CA . PRO A 1 103 ? -17.797 -17.516 -13.531 1 90.06 103 PRO A CA 1
ATOM 794 C C . PRO A 1 103 ? -18.531 -17.078 -12.273 1 90.06 103 PRO A C 1
ATOM 796 O O . PRO A 1 103 ? -18.875 -15.898 -12.133 1 90.06 103 PRO A O 1
ATOM 799 N N . GLN A 1 104 ? -18.719 -18.031 -11.375 1 94.12 104 GLN A N 1
ATOM 800 C CA . GLN A 1 104 ? -19.391 -17.703 -10.125 1 94.12 104 GLN A CA 1
ATOM 801 C C . GLN A 1 104 ? -18.531 -16.766 -9.273 1 94.12 104 GLN A C 1
ATOM 803 O O . GLN A 1 104 ? -19.062 -15.867 -8.602 1 94.12 104 GLN A O 1
ATOM 808 N N . ALA A 1 105 ? -17.281 -17.031 -9.242 1 94.94 105 ALA A N 1
ATOM 809 C CA . ALA A 1 105 ? -16.359 -16.203 -8.469 1 94.94 105 ALA A CA 1
ATOM 810 C C . ALA A 1 105 ? -16.328 -14.781 -9.008 1 94.94 105 ALA A C 1
ATOM 812 O O . ALA A 1 105 ? -16.344 -13.812 -8.242 1 94.94 105 ALA A O 1
ATOM 813 N N . LYS A 1 106 ? -16.281 -14.656 -10.297 1 93.31 106 LYS A N 1
ATOM 814 C CA . LYS A 1 106 ? -16.297 -13.328 -10.906 1 93.31 106 LYS A CA 1
ATOM 815 C C . LYS A 1 106 ? -17.562 -12.57 -10.531 1 93.31 106 LYS A C 1
ATOM 817 O O . LYS A 1 106 ? -17.5 -11.398 -10.148 1 93.31 106 LYS A O 1
ATOM 822 N N . ASP A 1 107 ? -18.641 -13.289 -10.617 1 96.06 107 ASP A N 1
ATOM 823 C CA . ASP A 1 107 ? -19.922 -12.688 -10.25 1 96.06 107 ASP A CA 1
ATOM 824 C C . ASP A 1 107 ? -19.938 -12.273 -8.773 1 96.06 107 ASP A C 1
ATOM 826 O O . ASP A 1 107 ? -20.406 -11.18 -8.438 1 96.06 107 ASP A O 1
ATOM 830 N N . TYR A 1 108 ? -19.453 -13.156 -7.969 1 96.81 108 TYR A N 1
ATOM 831 C CA . TYR A 1 108 ? -19.391 -12.867 -6.539 1 96.81 108 TYR A CA 1
ATOM 832 C C . TYR A 1 108 ? -18.578 -11.594 -6.281 1 96.81 108 TYR A C 1
ATOM 834 O O . TYR A 1 108 ? -19.031 -10.711 -5.547 1 96.81 108 TYR A O 1
ATOM 842 N N . CYS A 1 109 ? -17.422 -11.492 -6.906 1 96.88 109 CYS A N 1
ATOM 843 C CA . CYS A 1 109 ? -16.562 -10.328 -6.719 1 96.88 109 CYS A CA 1
ATOM 844 C C . CYS A 1 109 ? -17.281 -9.055 -7.152 1 96.88 109 CYS A C 1
ATOM 846 O O . CYS A 1 109 ? -17.266 -8.055 -6.434 1 96.88 109 CYS A O 1
ATOM 848 N N . GLU A 1 110 ? -17.906 -9.094 -8.266 1 97.06 110 GLU A N 1
ATOM 849 C CA . GLU A 1 110 ? -18.578 -7.91 -8.805 1 97.06 110 GLU A CA 1
ATOM 850 C C . GLU A 1 110 ? -19.719 -7.457 -7.895 1 97.06 110 GLU A C 1
ATOM 852 O O . GLU A 1 110 ? -19.875 -6.262 -7.637 1 97.06 110 GLU A O 1
ATOM 857 N N . ARG A 1 111 ? -20.484 -8.406 -7.418 1 97.12 111 ARG A N 1
ATOM 858 C CA . ARG A 1 111 ? -21.594 -8.094 -6.508 1 97.12 111 ARG A CA 1
ATOM 859 C C . ARG A 1 111 ? -21.062 -7.516 -5.195 1 97.12 111 ARG A C 1
ATOM 861 O O . ARG A 1 111 ? -21.594 -6.531 -4.691 1 97.12 111 ARG A O 1
ATOM 868 N N . LYS A 1 112 ? -20.031 -8.148 -4.676 1 97.06 112 LYS A N 1
ATOM 869 C CA . LYS A 1 112 ? -19.453 -7.688 -3.412 1 97.06 112 LYS A CA 1
ATOM 870 C C . LYS A 1 112 ? -18.859 -6.293 -3.557 1 97.06 112 LYS A C 1
ATOM 872 O O . LYS A 1 112 ? -19.016 -5.449 -2.676 1 97.06 112 LYS A O 1
ATOM 877 N N . ILE A 1 113 ? -18.188 -6.066 -4.664 1 97.69 113 ILE A N 1
ATOM 878 C CA . ILE A 1 113 ? -17.609 -4.758 -4.945 1 97.69 113 ILE A CA 1
ATOM 879 C C . ILE A 1 113 ? -18.703 -3.697 -4.945 1 97.69 113 ILE A C 1
ATOM 881 O O . ILE A 1 113 ? -18.562 -2.643 -4.328 1 97.69 113 ILE A O 1
ATOM 885 N N . SER A 1 114 ? -19.781 -4.051 -5.637 1 98.31 114 SER A N 1
ATOM 886 C CA . SER A 1 114 ? -20.906 -3.121 -5.711 1 98.31 114 SER A CA 1
ATOM 887 C C . SER A 1 114 ? -21.469 -2.818 -4.328 1 98.31 114 SER A C 1
ATOM 889 O O . SER A 1 114 ? -21.719 -1.66 -3.996 1 98.31 114 SER A O 1
ATOM 891 N N . LEU A 1 115 ? -21.609 -3.836 -3.555 1 97.88 115 LEU A N 1
ATOM 892 C CA . LEU A 1 115 ? -22.125 -3.68 -2.201 1 97.88 115 LEU A CA 1
ATOM 893 C C . LEU A 1 115 ? -21.188 -2.822 -1.356 1 97.88 115 LEU A C 1
ATOM 895 O O . LEU A 1 115 ? -21.641 -1.913 -0.654 1 97.88 115 LEU A O 1
ATOM 899 N N . LEU A 1 116 ? -19.938 -3.09 -1.416 1 97.5 116 LEU A N 1
ATOM 900 C CA . LEU A 1 116 ? -18.938 -2.361 -0.63 1 97.5 116 LEU A CA 1
ATOM 901 C C . LEU A 1 116 ? -18.891 -0.893 -1.041 1 97.5 116 LEU A C 1
ATOM 903 O O . LEU A 1 116 ? -18.766 -0.01 -0.191 1 97.5 116 LEU A O 1
ATOM 907 N N . LYS A 1 117 ? -18.969 -0.661 -2.336 1 98.19 117 LYS A N 1
ATOM 908 C CA . LYS A 1 117 ? -18.969 0.718 -2.816 1 98.19 117 LYS A CA 1
ATOM 909 C C . LYS A 1 117 ? -20.203 1.475 -2.303 1 98.19 117 LYS A C 1
ATOM 911 O O . LYS A 1 117 ? -20.094 2.641 -1.913 1 98.19 117 LYS A O 1
ATOM 916 N N . SER A 1 118 ? -21.328 0.782 -2.297 1 98.25 118 SER A N 1
ATOM 917 C CA . SER A 1 118 ? -22.531 1.376 -1.75 1 98.25 118 SER A CA 1
ATOM 918 C C . SER A 1 118 ? -22.391 1.673 -0.261 1 98.25 118 SER A C 1
ATOM 920 O O . SER A 1 118 ? -22.75 2.758 0.2 1 98.25 118 SER A O 1
ATOM 922 N N . ASN A 1 119 ? -21.812 0.704 0.449 1 97.5 119 ASN A N 1
ATOM 923 C CA . ASN A 1 119 ? -21.547 0.906 1.87 1 97.5 119 ASN A CA 1
ATOM 924 C C . ASN A 1 119 ? -20.594 2.072 2.104 1 97.5 119 ASN A C 1
ATOM 926 O O . ASN A 1 119 ? -20.781 2.854 3.039 1 97.5 119 ASN A O 1
ATOM 930 N N . PHE A 1 120 ? -19.625 2.133 1.264 1 98.31 120 PHE A N 1
ATOM 931 C CA . PHE A 1 120 ? -18.641 3.201 1.373 1 98.31 120 PHE A CA 1
ATOM 932 C C . PHE A 1 120 ? -19.312 4.566 1.271 1 98.31 120 PHE A C 1
ATOM 934 O O . PHE A 1 120 ? -19.109 5.43 2.129 1 98.31 120 PHE A O 1
ATOM 941 N N . GLU A 1 121 ? -20.109 4.738 0.296 1 98.31 121 GLU A N 1
ATOM 942 C CA . GLU A 1 121 ? -20.797 6.004 0.066 1 98.31 121 GLU A CA 1
ATOM 943 C C . GLU A 1 121 ? -21.703 6.359 1.241 1 98.31 121 GLU A C 1
ATOM 945 O O . GLU A 1 121 ? -21.75 7.516 1.668 1 98.31 121 GLU A O 1
ATOM 950 N N . GLN A 1 122 ? -22.391 5.359 1.756 1 97.81 122 GLN A N 1
ATOM 951 C CA . GLN A 1 122 ? -23.266 5.578 2.898 1 97.81 122 GLN A CA 1
ATOM 952 C C . GLN A 1 122 ? -22.469 6.012 4.129 1 97.81 122 GLN A C 1
ATOM 954 O O . GLN A 1 122 ? -22.875 6.938 4.84 1 97.81 122 GLN A O 1
ATOM 959 N N . LEU A 1 123 ? -21.359 5.359 4.324 1 97.81 123 LEU A N 1
ATOM 960 C CA . LEU A 1 123 ? -20.562 5.66 5.5 1 97.81 123 LEU A CA 1
ATOM 961 C C . LEU A 1 123 ? -19.906 7.027 5.371 1 97.81 123 LEU A C 1
ATOM 963 O O . LEU A 1 123 ? -19.719 7.73 6.371 1 97.81 123 LEU A O 1
ATOM 967 N N . VAL A 1 124 ? -19.5 7.402 4.168 1 97.94 124 VAL A N 1
ATOM 968 C CA . VAL A 1 124 ? -18.938 8.727 3.938 1 97.94 124 VAL A CA 1
ATOM 969 C C . VAL A 1 124 ? -19.938 9.797 4.375 1 97.94 124 VAL A C 1
ATOM 971 O O . VAL A 1 124 ? -19.547 10.797 4.996 1 97.94 124 VAL A O 1
ATOM 974 N N . GLU A 1 125 ? -21.203 9.586 4.02 1 97.56 125 GLU A N 1
ATOM 975 C CA . GLU A 1 125 ? -22.25 10.531 4.414 1 97.56 125 GLU A CA 1
ATOM 976 C C . GLU A 1 125 ? -22.39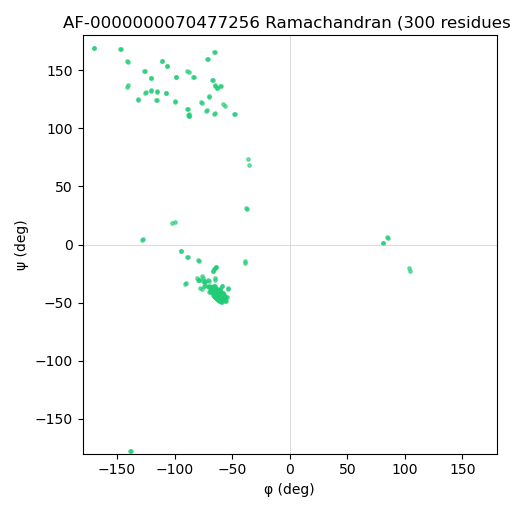1 10.609 5.934 1 97.56 125 GLU A C 1
ATOM 978 O O . GLU A 1 125 ? -22.469 11.703 6.496 1 97.56 125 GLU A O 1
ATOM 983 N N . VAL A 1 126 ? -22.422 9.492 6.543 1 97.38 126 VAL A N 1
ATOM 984 C CA . VAL A 1 126 ? -22.516 9.445 8 1 97.38 126 VAL A CA 1
ATOM 985 C C . VAL A 1 126 ? -21.312 10.141 8.625 1 97.38 126 VAL A C 1
ATOM 987 O O . VAL A 1 126 ? -21.469 10.945 9.547 1 97.38 126 VAL A O 1
ATOM 990 N N . ALA A 1 127 ? -20.125 9.82 8.133 1 97.62 127 ALA A N 1
ATOM 991 C CA . ALA A 1 127 ? -18.891 10.422 8.641 1 97.62 127 ALA A CA 1
ATOM 992 C C . ALA A 1 127 ? -18.906 11.938 8.477 1 97.62 127 ALA A C 1
ATOM 994 O O . ALA A 1 127 ? -18.469 12.672 9.367 1 97.62 127 ALA A O 1
ATOM 995 N N . SER A 1 128 ? -19.359 12.398 7.371 1 97.06 128 SER A N 1
ATOM 996 C CA . SER A 1 128 ? -19.438 13.828 7.102 1 97.06 128 SER A CA 1
ATOM 997 C C . SER A 1 128 ? -20.391 14.523 8.07 1 97.06 128 SER A C 1
ATOM 999 O O . SER A 1 128 ? -20.078 15.602 8.586 1 97.06 128 SER A O 1
ATOM 1001 N N . LYS A 1 129 ? -21.531 13.898 8.234 1 95.69 129 LYS A N 1
ATOM 1002 C CA . LYS A 1 129 ? -22.5 14.445 9.188 1 95.69 129 LYS A CA 1
ATOM 1003 C C . LYS A 1 129 ? -21.906 14.523 10.586 1 95.69 129 LYS A C 1
ATOM 1005 O O . LYS A 1 129 ? -22.016 15.555 11.258 1 95.69 129 LYS A O 1
ATOM 1010 N N . LYS A 1 130 ? -21.266 13.461 11.016 1 96.81 130 LYS A N 1
ATOM 1011 C CA . LYS A 1 130 ? -20.641 13.438 12.336 1 96.81 130 LYS A CA 1
ATOM 1012 C C . LYS A 1 130 ? -19.531 14.477 12.445 1 96.81 130 LYS A C 1
ATOM 1014 O O . LYS A 1 130 ? -19.359 15.109 13.492 1 96.81 130 LYS A O 1
ATOM 1019 N N . LYS A 1 131 ? -18.781 14.609 11.43 1 96.75 131 LYS A N 1
ATOM 1020 C CA . LYS A 1 131 ? -17.734 15.633 11.406 1 96.75 131 LYS A CA 1
ATOM 1021 C C . LYS A 1 131 ? -18.328 17.031 11.516 1 96.75 131 LYS A C 1
ATOM 1023 O O . LYS A 1 131 ? -17.781 17.891 12.211 1 96.75 131 LYS A O 1
ATOM 1028 N N . GLY A 1 132 ? -19.406 17.281 10.797 1 95.62 132 GLY A N 1
ATOM 1029 C CA . GLY A 1 132 ? -20.125 18.547 10.93 1 95.62 132 GLY A CA 1
ATOM 1030 C C . GLY A 1 132 ? -20.547 18.844 12.352 1 95.62 132 GLY A C 1
ATOM 1031 O O . GLY A 1 132 ? -20.391 19.969 12.828 1 95.62 132 GLY A O 1
ATOM 1032 N N . ILE A 1 133 ? -21.062 17.859 12.984 1 94.94 133 ILE A N 1
ATOM 1033 C CA . ILE A 1 133 ? -21.484 18 14.375 1 94.94 133 ILE A CA 1
ATOM 1034 C C . ILE A 1 133 ? -20.266 18.344 15.242 1 94.94 133 ILE A C 1
ATOM 1036 O O . ILE A 1 133 ? -20.344 19.25 16.078 1 94.94 133 ILE A O 1
ATOM 1040 N N . SER A 1 134 ? -19.203 17.594 15.062 1 95.88 134 SER A N 1
ATOM 1041 C CA . SER A 1 134 ? -17.969 17.859 15.812 1 95.88 134 SER A CA 1
ATOM 1042 C C . SER A 1 134 ? -17.484 19.281 15.594 1 95.88 134 SER A C 1
ATOM 1044 O O . SER A 1 134 ? -17.141 19.984 16.547 1 95.88 134 SER A O 1
ATOM 1046 N N . ASP A 1 135 ? -17.469 19.719 14.375 1 96.25 135 ASP A N 1
ATOM 1047 C CA . ASP A 1 135 ? -17.016 21.047 14.023 1 96.25 135 ASP A CA 1
ATOM 1048 C C . ASP A 1 135 ? -17.906 22.125 14.664 1 96.25 135 ASP A C 1
ATOM 1050 O O . ASP A 1 135 ? -17.406 23.109 15.188 1 96.25 135 ASP A O 1
ATOM 1054 N N . GLU A 1 136 ? -19.234 21.922 14.562 1 95.31 136 GLU A N 1
ATOM 1055 C CA . GLU A 1 136 ? -20.172 22.875 15.148 1 95.31 136 GLU A CA 1
ATOM 1056 C C . GLU A 1 136 ? -20.016 22.938 16.656 1 95.31 136 GLU A C 1
ATOM 1058 O O . GLU A 1 136 ? -20.031 24.031 17.25 1 95.31 136 GLU A O 1
ATOM 1063 N N . ALA A 1 137 ? -19.891 21.797 17.266 1 96.06 137 ALA A N 1
ATOM 1064 C CA . ALA A 1 137 ? -19.656 21.766 18.703 1 96.06 137 ALA A CA 1
ATOM 1065 C C . ALA A 1 137 ? -18.391 22.547 19.062 1 96.06 137 ALA A C 1
ATOM 1067 O O . ALA A 1 137 ? -18.391 23.312 20.031 1 96.06 137 ALA A O 1
ATOM 1068 N N . GLY A 1 138 ? -17.406 22.312 18.312 1 96.25 138 GLY A N 1
ATOM 1069 C CA . GLY A 1 138 ? -16.172 23.047 18.547 1 96.25 138 GLY A CA 1
ATOM 1070 C C . GLY A 1 138 ? -16.328 24.547 18.375 1 96.25 138 GLY A C 1
ATOM 1071 O O . GLY A 1 138 ? -15.805 25.328 19.172 1 96.25 138 GLY A O 1
ATOM 1072 N N . ALA A 1 139 ? -17 24.953 17.328 1 95.62 139 ALA A N 1
ATOM 1073 C CA . ALA A 1 139 ? -17.188 26.359 17.031 1 95.62 139 ALA A CA 1
ATOM 1074 C C . ALA A 1 139 ? -17.984 27.047 18.141 1 95.62 139 ALA A C 1
ATOM 1076 O O . ALA A 1 139 ? -17.625 28.141 18.594 1 95.62 139 ALA A O 1
ATOM 1077 N N . VAL A 1 140 ? -19.109 26.438 18.609 1 95.94 140 VAL A N 1
ATOM 1078 C CA . VAL A 1 140 ? -19.953 26.984 19.656 1 95.94 140 VAL A CA 1
ATOM 1079 C C . VAL A 1 140 ? -19.188 27.031 20.969 1 95.94 140 VAL A C 1
ATOM 1081 O O . VAL A 1 140 ? -19.281 28.016 21.719 1 95.94 140 VAL A O 1
ATOM 1084 N N . LEU A 1 141 ? -18.422 25.953 21.266 1 96.06 141 LEU A N 1
ATOM 1085 C CA . LEU A 1 141 ? -17.594 25.906 22.469 1 96.06 141 LEU A CA 1
ATOM 1086 C C . LEU A 1 141 ? -16.625 27.094 22.5 1 96.06 141 LEU A C 1
ATOM 1088 O O . LEU A 1 141 ? -16.516 27.766 23.516 1 96.06 141 LEU A O 1
ATOM 1092 N N . GLN A 1 142 ? -15.945 27.297 21.391 1 95.56 142 GLN A N 1
ATOM 1093 C CA . GLN A 1 142 ? -14.992 28.406 21.312 1 95.56 142 GLN A CA 1
ATOM 1094 C C . GLN A 1 142 ? -15.68 29.75 21.531 1 95.56 142 GLN A C 1
ATOM 1096 O O . GLN A 1 142 ? -15.148 30.625 22.203 1 95.56 142 GLN A O 1
ATOM 1101 N N . ALA A 1 143 ? -16.844 29.938 20.938 1 93.81 143 ALA A N 1
ATOM 1102 C CA . ALA A 1 143 ? -17.609 31.172 21.094 1 93.81 143 ALA A CA 1
ATOM 1103 C C . ALA A 1 143 ? -18 31.391 22.562 1 93.81 143 ALA A C 1
ATOM 1105 O O . ALA A 1 143 ? -17.906 32.5 23.078 1 93.81 143 ALA A O 1
ATOM 1106 N N . LYS A 1 144 ? -18.406 30.406 23.297 1 94.25 144 LYS A N 1
ATOM 1107 C CA . LYS A 1 144 ? -18.812 30.5 24.688 1 94.25 144 LYS A CA 1
ATOM 1108 C C . LYS A 1 144 ? -17.625 30.812 25.594 1 94.25 144 LYS A C 1
ATOM 1110 O O . LYS A 1 144 ? -17.75 31.578 26.562 1 94.25 144 LYS A O 1
ATOM 1115 N N . LEU A 1 145 ? -16.531 30.172 25.281 1 93.56 145 LEU A N 1
ATOM 1116 C CA . LEU A 1 145 ? -15.32 30.422 26.078 1 93.56 145 LEU A CA 1
ATOM 1117 C C . LEU A 1 145 ? -14.852 31.859 25.906 1 93.56 145 LEU A C 1
ATOM 1119 O O . LEU A 1 145 ? -14.375 32.469 26.859 1 93.56 145 LEU A O 1
ATOM 1123 N N . LYS A 1 146 ? -14.953 32.406 24.719 1 92.62 146 LYS A N 1
ATOM 1124 C CA . LYS A 1 146 ? -14.586 33.781 24.453 1 92.62 146 LYS A CA 1
ATOM 1125 C C . LYS A 1 146 ? -15.5 34.75 25.219 1 92.62 146 LYS A C 1
ATOM 1127 O O . LYS A 1 146 ? -15.055 35.812 25.672 1 92.62 146 LYS A O 1
ATOM 1132 N N . GLN A 1 147 ? -16.734 34.344 25.438 1 87.31 147 GLN A N 1
ATOM 1133 C CA . GLN A 1 147 ? -17.688 35.188 26.156 1 87.31 147 GLN A CA 1
ATOM 1134 C C . GLN A 1 147 ? -17.438 35.125 27.656 1 87.31 147 GLN A C 1
ATOM 1136 O O . GLN A 1 147 ? -17.703 36.094 28.375 1 87.31 147 GLN A O 1
ATOM 1141 N N . LEU A 1 148 ? -16.969 34.031 28.125 1 82.88 148 LEU A N 1
ATOM 1142 C CA . LEU A 1 148 ? -16.703 33.875 29.562 1 82.88 148 LEU A CA 1
ATOM 1143 C C . LEU A 1 148 ? -15.383 34.531 29.938 1 82.88 148 LEU A C 1
ATOM 1145 O O . LEU A 1 148 ? -15.18 34.875 31.109 1 82.88 148 LEU A O 1
ATOM 1149 N N . ALA A 1 149 ? -14.383 34.594 29.062 1 74.88 149 ALA A N 1
ATOM 1150 C CA . ALA A 1 149 ? -13.102 35.219 29.375 1 74.88 149 ALA A CA 1
ATOM 1151 C C . ALA A 1 149 ? -13.273 36.719 29.609 1 74.88 149 ALA A C 1
ATOM 1153 O O . ALA A 1 149 ? -13.969 37.406 28.859 1 74.88 149 ALA A O 1
ATOM 1154 N N . PRO A 1 150 ? -13.039 37.219 30.922 1 67.56 150 PRO A N 1
ATOM 1155 C CA . PRO A 1 150 ? -13.164 38.625 31.266 1 67.56 150 PRO A CA 1
ATOM 1156 C C . PRO A 1 150 ? -12.422 39.531 30.281 1 67.56 150 PRO A C 1
ATOM 1158 O O . PRO A 1 150 ? -11.406 39.125 29.703 1 67.56 150 PRO A O 1
ATOM 1161 N N . ALA A 1 151 ? -13.328 40.375 29.453 1 58.84 151 ALA A N 1
ATOM 1162 C CA . ALA A 1 151 ? -12.734 41.469 28.672 1 58.84 151 ALA A CA 1
ATOM 1163 C C . ALA A 1 151 ? -11.57 42.125 29.406 1 58.84 151 ALA A C 1
ATOM 1165 O O . ALA A 1 151 ? -11.734 42.625 30.516 1 58.84 151 ALA A O 1
ATOM 1166 N N . THR A 1 152 ? -10.531 41.438 29.547 1 46.91 152 THR A N 1
ATOM 1167 C CA . THR A 1 152 ? -9.5 42.344 30.047 1 46.91 152 THR A CA 1
ATOM 1168 C C . THR A 1 152 ? -9.125 43.406 29 1 46.91 152 THR A C 1
ATOM 1170 O O . THR A 1 152 ? -9.094 43.094 27.797 1 46.91 152 THR A O 1
ATOM 1173 N N . MET B 1 1 ? 30.828 15.617 16.281 1 39.56 1 MET B N 1
ATOM 1174 C CA . MET B 1 1 ? 31.188 15.602 14.867 1 39.56 1 MET B CA 1
ATOM 1175 C C . MET B 1 1 ? 30.109 16.281 14.023 1 39.56 1 MET B C 1
ATOM 1177 O O . MET B 1 1 ? 30.406 16.906 13.016 1 39.56 1 MET B O 1
ATOM 1181 N N . GLU B 1 2 ? 28.875 15.945 14.414 1 45 2 GLU B N 1
ATOM 1182 C CA . GLU B 1 2 ? 27.719 16.516 13.734 1 45 2 GLU B CA 1
ATOM 1183 C C . GLU B 1 2 ? 27.688 18.031 13.898 1 45 2 GLU B C 1
ATOM 1185 O O . GLU B 1 2 ? 27.359 18.766 12.961 1 45 2 GLU B O 1
ATOM 1190 N N . LYS B 1 3 ? 28.047 18.438 15.047 1 48.53 3 LYS B N 1
ATOM 1191 C CA . LYS B 1 3 ? 28.062 19.844 15.406 1 48.53 3 LYS B CA 1
ATOM 1192 C C . LYS B 1 3 ? 29.109 20.609 14.594 1 48.53 3 LYS B C 1
ATOM 1194 O O . LYS B 1 3 ? 28.859 21.75 14.188 1 48.53 3 LYS B O 1
ATOM 1199 N N . THR B 1 4 ? 30.141 20.047 14.32 1 50.41 4 THR B N 1
ATOM 1200 C CA . THR B 1 4 ? 31.25 20.672 13.594 1 50.41 4 THR B CA 1
ATOM 1201 C C . THR B 1 4 ? 30.875 20.906 12.133 1 50.41 4 THR B C 1
ATOM 1203 O O . THR B 1 4 ? 31.188 21.953 11.57 1 50.41 4 THR B O 1
ATOM 1206 N N . VAL B 1 5 ? 30.203 19.984 11.508 1 51.81 5 VAL B N 1
ATOM 1207 C CA . VAL B 1 5 ? 29.812 20.156 10.109 1 51.81 5 VAL B CA 1
ATOM 1208 C C . VAL B 1 5 ? 28.797 21.281 9.992 1 51.81 5 VAL B C 1
ATOM 1210 O O . VAL B 1 5 ? 28.781 22.016 9.008 1 51.81 5 VAL B O 1
ATOM 1213 N N . SER B 1 6 ? 27.906 21.375 10.969 1 57.56 6 SER B N 1
ATOM 1214 C CA . SER B 1 6 ? 26.844 22.375 10.977 1 57.56 6 SER B CA 1
ATOM 1215 C C . SER B 1 6 ? 27.422 23.781 11.094 1 57.56 6 SER B C 1
ATOM 1217 O O . SER B 1 6 ? 26.938 24.719 10.438 1 57.56 6 SER B O 1
ATOM 1219 N N . VAL B 1 7 ? 28.531 23.891 11.875 1 61.25 7 VAL B N 1
ATOM 1220 C CA . VAL B 1 7 ? 29.094 25.219 12.125 1 61.25 7 VAL B CA 1
ATOM 1221 C C . VAL B 1 7 ? 29.75 25.75 10.859 1 61.25 7 VAL B C 1
ATOM 1223 O O . VAL B 1 7 ? 29.594 26.938 10.523 1 61.25 7 VAL B O 1
ATOM 1226 N N . ASN B 1 8 ? 30.281 24.828 10.008 1 77.81 8 ASN B N 1
ATOM 1227 C CA . ASN B 1 8 ? 30.953 25.25 8.781 1 77.81 8 ASN B CA 1
ATOM 1228 C C . ASN B 1 8 ? 29.953 25.672 7.715 1 77.81 8 ASN B C 1
ATOM 1230 O O . ASN B 1 8 ? 30.141 26.688 7.039 1 77.81 8 ASN B O 1
ATOM 1234 N N . VAL B 1 9 ? 28.719 25.141 7.719 1 84.81 9 VAL B N 1
ATOM 1235 C CA . VAL B 1 9 ? 27.719 25.453 6.707 1 84.81 9 VAL B CA 1
ATOM 1236 C C . VAL B 1 9 ? 27.109 26.812 7.004 1 84.81 9 VAL B C 1
ATOM 1238 O O . VAL B 1 9 ? 26.891 27.625 6.094 1 84.81 9 VAL B O 1
ATOM 1241 N N . ARG B 1 10 ? 26.922 27.094 8.25 1 89.06 10 ARG B N 1
ATOM 1242 C CA . ARG B 1 10 ? 26.328 28.359 8.625 1 89.06 10 ARG B CA 1
ATOM 1243 C C . ARG B 1 10 ? 27.234 29.531 8.25 1 89.06 10 ARG B C 1
ATOM 1245 O O . ARG B 1 10 ? 26.766 30.562 7.754 1 89.06 10 ARG B O 1
ATOM 1252 N N . ALA B 1 11 ? 28.562 29.328 8.578 1 90.56 11 ALA B N 1
ATOM 1253 C CA . ALA B 1 11 ? 29.531 30.391 8.273 1 90.56 11 ALA B CA 1
ATOM 1254 C C . ALA B 1 11 ? 29.547 30.719 6.781 1 90.56 11 ALA B C 1
ATOM 1256 O O . ALA B 1 11 ? 29.641 31.875 6.391 1 90.56 11 ALA B O 1
ATOM 1257 N N . GLU B 1 12 ? 29.375 29.75 6 1 91.19 12 GLU B N 1
ATOM 1258 C CA . GLU B 1 12 ? 29.359 29.938 4.555 1 91.19 12 GLU B CA 1
ATOM 1259 C C . GLU B 1 12 ? 28.047 30.578 4.102 1 91.19 12 GLU B C 1
ATOM 1261 O O . GLU B 1 12 ? 28.047 31.406 3.178 1 91.19 12 GLU B O 1
ATOM 1266 N N . MET B 1 13 ? 27.031 30.328 4.734 1 93.25 13 MET B N 1
ATOM 1267 C CA . MET B 1 13 ? 25.719 30.859 4.367 1 93.25 13 MET B CA 1
ATOM 1268 C C . MET B 1 13 ? 25.609 32.344 4.715 1 93.25 13 MET B C 1
ATOM 1270 O O . MET B 1 13 ? 24.938 33.094 4.016 1 93.25 13 MET B O 1
ATOM 1274 N N . GLU B 1 14 ? 26.328 32.625 5.777 1 93.44 14 GLU B N 1
ATOM 1275 C CA . GLU B 1 14 ? 26.266 34.031 6.234 1 93.44 14 GLU B CA 1
ATOM 1276 C C . GLU B 1 14 ? 26.906 34.969 5.219 1 93.44 14 GLU B C 1
ATOM 1278 O O . GLU B 1 14 ? 26.609 36.156 5.203 1 93.44 14 GLU B O 1
ATOM 1283 N N . LYS B 1 15 ? 27.781 34.469 4.391 1 94 15 LYS B N 1
ATOM 1284 C CA . LYS B 1 15 ? 28.469 35.281 3.387 1 94 15 LYS B CA 1
ATOM 1285 C C . LYS B 1 15 ? 27.578 35.531 2.178 1 94 15 LYS B C 1
ATOM 1287 O O . LYS B 1 15 ? 27.875 36.406 1.351 1 94 15 LYS B O 1
ATOM 1292 N N . LEU B 1 16 ? 26.484 34.844 2.023 1 95.12 16 LEU B N 1
ATOM 1293 C CA . LEU B 1 16 ? 25.625 34.906 0.848 1 95.12 16 LEU B CA 1
ATOM 1294 C C . LEU B 1 16 ? 24.562 36 1.005 1 95.12 16 LEU B C 1
ATOM 1296 O O . LEU B 1 16 ? 24.188 36.344 2.127 1 95.12 16 LEU B O 1
ATOM 1300 N N . SER B 1 17 ? 24.156 36.594 -0.127 1 94.81 17 SER B N 1
ATOM 1301 C CA . SER B 1 17 ? 23.062 37.562 -0.138 1 94.81 17 SER B CA 1
ATOM 1302 C C . SER B 1 17 ? 21.719 36.844 0.098 1 94.81 17 SER B C 1
ATOM 1304 O O . SER B 1 17 ? 21.625 35.625 -0.045 1 94.81 17 SER B O 1
ATOM 1306 N N . PRO B 1 18 ? 20.656 37.562 0.542 1 95.12 18 PRO B N 1
ATOM 1307 C CA . PRO B 1 18 ? 19.328 36.969 0.711 1 95.12 18 PRO B CA 1
ATOM 1308 C C . PRO B 1 18 ? 18.828 36.281 -0.549 1 95.12 18 PRO B C 1
ATOM 1310 O O . PRO B 1 18 ? 18.219 35.219 -0.466 1 95.12 18 PRO B O 1
ATOM 1313 N N . GLU B 1 19 ? 19.141 36.906 -1.673 1 96.19 19 GLU B N 1
ATOM 1314 C CA . GLU B 1 19 ? 18.734 36.312 -2.936 1 96.19 19 GLU B CA 1
ATOM 1315 C C . GLU B 1 19 ? 19.469 34.969 -3.166 1 96.19 19 GLU B C 1
ATOM 1317 O O . GLU B 1 19 ? 18.859 34 -3.607 1 96.19 19 GLU B O 1
ATOM 1322 N N . GLN B 1 20 ? 20.719 34.938 -2.914 1 96.06 20 GLN B N 1
ATOM 1323 C CA . GLN B 1 20 ? 21.516 33.719 -3.059 1 96.06 20 GLN B CA 1
ATOM 1324 C C . GLN B 1 20 ? 21.047 32.625 -2.09 1 96.06 20 GLN B C 1
ATOM 1326 O O . GLN B 1 20 ? 20.984 31.453 -2.451 1 96.06 20 GLN B O 1
ATOM 1331 N N . LEU B 1 21 ? 20.703 33 -0.883 1 96.88 21 LEU B N 1
ATOM 1332 C CA . LEU B 1 21 ? 20.234 32.062 0.134 1 96.88 21 LEU B CA 1
ATOM 1333 C C . LEU B 1 21 ? 18.906 31.438 -0.286 1 96.88 21 LEU B C 1
ATOM 1335 O O . LEU B 1 21 ? 18.703 30.234 -0.103 1 96.88 21 LEU B O 1
ATOM 1339 N N . LYS B 1 22 ? 18.062 32.312 -0.789 1 96.56 22 LYS B N 1
ATOM 1340 C CA . LYS B 1 22 ? 16.797 31.781 -1.29 1 96.56 22 LYS B CA 1
ATOM 1341 C C . LYS B 1 22 ? 17.016 30.75 -2.391 1 96.56 22 LYS B C 1
ATOM 1343 O O . LYS B 1 22 ? 16.359 29.703 -2.412 1 96.56 22 LYS B O 1
ATOM 1348 N N . ALA B 1 23 ? 17.953 31.031 -3.311 1 96.81 23 ALA B N 1
ATOM 1349 C CA . ALA B 1 23 ? 18.266 30.125 -4.41 1 96.81 23 ALA B CA 1
ATOM 1350 C C . ALA B 1 23 ? 18.844 28.812 -3.891 1 96.81 23 ALA B C 1
ATOM 1352 O O . ALA B 1 23 ? 18.469 27.734 -4.355 1 96.81 23 ALA B O 1
ATOM 1353 N N . VAL B 1 24 ? 19.734 28.922 -2.943 1 95.75 24 VAL B N 1
ATOM 1354 C CA . VAL B 1 24 ? 20.344 27.734 -2.346 1 95.75 24 VAL B CA 1
ATOM 1355 C C . VAL B 1 24 ? 19.281 26.891 -1.659 1 95.75 24 VAL B C 1
ATOM 1357 O O . VAL B 1 24 ? 19.25 25.656 -1.806 1 95.75 24 VAL B O 1
ATOM 1360 N N . LYS B 1 25 ? 18.422 27.484 -0.891 1 96.81 25 LYS B N 1
ATOM 1361 C CA . LYS B 1 25 ? 17.359 26.766 -0.184 1 96.81 25 LYS B CA 1
ATOM 1362 C C . LYS B 1 25 ? 16.422 26.047 -1.162 1 96.81 25 LYS B C 1
ATOM 1364 O O . LYS B 1 25 ? 16.094 24.875 -0.973 1 96.81 25 LYS B O 1
ATOM 1369 N N . GLU B 1 26 ? 16.031 26.812 -2.18 1 97.12 26 GLU B N 1
ATOM 1370 C CA . GLU B 1 26 ? 15.117 26.234 -3.166 1 97.12 26 GLU B CA 1
ATOM 1371 C C . GLU B 1 26 ? 15.75 25.031 -3.861 1 97.12 26 GLU B C 1
ATOM 1373 O O . GLU B 1 26 ? 15.102 24 -4.051 1 97.12 26 GLU B O 1
ATOM 1378 N N . GLN B 1 27 ? 17.031 25.172 -4.195 1 96.94 27 GLN B N 1
ATOM 1379 C CA . GLN B 1 27 ? 17.75 24.078 -4.852 1 96.94 27 GLN B CA 1
ATOM 1380 C C . GLN B 1 27 ? 17.875 22.875 -3.926 1 96.94 27 GLN B C 1
ATOM 1382 O O . GLN B 1 27 ? 17.625 21.734 -4.336 1 96.94 27 GLN B O 1
ATOM 1387 N N . THR B 1 28 ? 18.219 23.172 -2.779 1 96.75 28 THR B N 1
ATOM 1388 C CA . THR B 1 28 ? 18.438 22.078 -1.833 1 96.75 28 THR B CA 1
ATOM 1389 C C . THR B 1 28 ? 17.125 21.406 -1.467 1 96.75 28 THR B C 1
ATOM 1391 O O . THR B 1 28 ? 17.062 20.188 -1.296 1 96.75 28 THR B O 1
ATOM 1394 N N . ASP B 1 29 ? 16.094 22.234 -1.379 1 97.56 29 ASP B N 1
ATOM 1395 C CA . ASP B 1 29 ? 14.773 21.656 -1.12 1 97.56 29 ASP B CA 1
ATOM 1396 C C . ASP B 1 29 ? 14.352 20.719 -2.238 1 97.56 29 ASP B C 1
ATOM 1398 O O . ASP B 1 29 ? 13.805 19.641 -1.977 1 97.56 29 ASP B O 1
ATOM 1402 N N . MET B 1 30 ? 14.641 21.109 -3.445 1 97.62 30 MET B N 1
ATOM 1403 C CA . MET B 1 30 ? 14.32 20.266 -4.59 1 97.62 30 MET B CA 1
ATOM 1404 C C . MET B 1 30 ? 15.109 18.969 -4.535 1 97.62 30 MET B C 1
ATOM 1406 O O . MET B 1 30 ? 14.547 17.891 -4.773 1 97.62 30 MET B O 1
ATOM 1410 N N . GLU B 1 31 ? 16.312 19.094 -4.191 1 97.75 31 GLU B N 1
ATOM 1411 C CA . GLU B 1 31 ? 17.156 17.906 -4.082 1 97.75 31 GLU B CA 1
ATOM 1412 C C . GLU B 1 31 ? 16.656 16.969 -2.984 1 97.75 31 GLU B C 1
ATOM 1414 O O . GLU B 1 31 ? 16.609 15.75 -3.166 1 97.75 31 GLU B O 1
ATOM 1419 N N . VAL B 1 32 ? 16.344 17.531 -1.904 1 97.62 32 VAL B N 1
ATOM 1420 C CA . VAL B 1 32 ? 15.836 16.734 -0.784 1 97.62 32 VAL B CA 1
ATOM 1421 C C . VAL B 1 32 ? 14.586 15.977 -1.207 1 97.62 32 VAL B C 1
ATOM 1423 O O . VAL B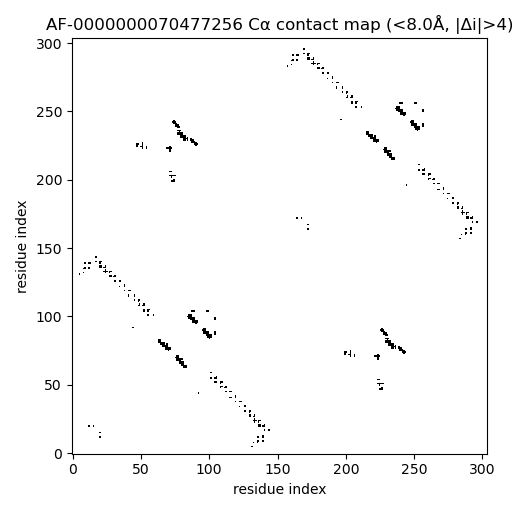 1 32 ? 14.438 14.797 -0.889 1 97.62 32 VAL B O 1
ATOM 1426 N N . ASN B 1 33 ? 13.742 16.641 -1.931 1 97.88 33 ASN B N 1
ATOM 1427 C CA . ASN B 1 33 ? 12.523 16 -2.412 1 97.88 33 ASN B CA 1
ATOM 1428 C C . ASN B 1 33 ? 12.844 14.836 -3.355 1 97.88 33 ASN B C 1
ATOM 1430 O O . ASN B 1 33 ? 12.234 13.773 -3.264 1 97.88 33 ASN B O 1
ATOM 1434 N N . LEU B 1 34 ? 13.82 15.031 -4.207 1 97.62 34 LEU B N 1
ATOM 1435 C CA . LEU B 1 34 ? 14.234 13.977 -5.125 1 97.62 34 LEU B CA 1
ATOM 1436 C C . LEU B 1 34 ? 14.805 12.789 -4.363 1 97.62 34 LEU B C 1
ATOM 1438 O O . LEU B 1 34 ? 14.516 11.633 -4.699 1 97.62 34 LEU B O 1
ATOM 1442 N N . LEU B 1 35 ? 15.555 13.094 -3.355 1 97.88 35 LEU B N 1
ATOM 1443 C CA . LEU B 1 35 ? 16.156 12.031 -2.545 1 97.88 35 LEU B CA 1
ATOM 1444 C C . LEU B 1 35 ? 15.078 11.273 -1.772 1 97.88 35 LEU B C 1
ATOM 1446 O O . LEU B 1 35 ? 15.156 10.055 -1.623 1 97.88 35 LEU B O 1
ATOM 1450 N N . GLN B 1 36 ? 14.117 11.977 -1.291 1 97.62 36 GLN B N 1
ATOM 1451 C CA . GLN B 1 36 ? 13.008 11.344 -0.586 1 97.62 36 GLN B CA 1
ATOM 1452 C C . GLN B 1 36 ? 12.258 10.375 -1.499 1 97.62 36 GLN B C 1
ATOM 1454 O O . GLN B 1 36 ? 11.891 9.273 -1.082 1 97.62 36 GLN B O 1
ATOM 1459 N N . ASP B 1 37 ? 12.016 10.766 -2.734 1 97.69 37 ASP B N 1
ATOM 1460 C CA . ASP B 1 37 ? 11.383 9.891 -3.719 1 97.69 37 ASP B CA 1
ATOM 1461 C C . ASP B 1 37 ? 12.219 8.633 -3.953 1 97.69 37 ASP B C 1
ATOM 1463 O O . ASP B 1 37 ? 11.68 7.527 -4.023 1 97.69 37 ASP B O 1
ATOM 1467 N N . SER B 1 38 ? 13.5 8.836 -4.055 1 96.75 38 SER B N 1
ATOM 1468 C CA . SER B 1 38 ? 14.414 7.715 -4.246 1 96.75 38 SER B CA 1
ATOM 1469 C C . SER B 1 38 ? 14.352 6.738 -3.074 1 96.75 38 SER B C 1
ATOM 1471 O O . SER B 1 38 ? 14.312 5.523 -3.273 1 96.75 38 SER B O 1
ATOM 1473 N N . LEU B 1 39 ? 14.312 7.328 -1.902 1 98.19 39 LEU B N 1
ATOM 1474 C CA . LEU B 1 39 ? 14.25 6.512 -0.694 1 98.19 39 LEU B CA 1
ATOM 1475 C C . LEU B 1 39 ? 12.969 5.688 -0.662 1 98.19 39 LEU B C 1
ATOM 1477 O O . LEU B 1 39 ? 12.992 4.508 -0.31 1 98.19 39 LEU B O 1
ATOM 1481 N N . ASN B 1 40 ? 11.898 6.281 -1.037 1 97.88 40 ASN B N 1
ATOM 1482 C CA . ASN B 1 40 ? 10.625 5.574 -1.093 1 97.88 40 ASN B CA 1
ATOM 1483 C C . ASN B 1 40 ? 10.664 4.43 -2.102 1 97.88 40 ASN B C 1
ATOM 1485 O O . ASN B 1 40 ? 10.148 3.344 -1.837 1 97.88 40 ASN B O 1
ATOM 1489 N N . ASN B 1 41 ? 11.266 4.648 -3.244 1 95.94 41 ASN B N 1
ATOM 1490 C CA . ASN B 1 41 ? 11.398 3.625 -4.277 1 95.94 41 ASN B CA 1
ATOM 1491 C C . ASN B 1 41 ? 12.234 2.445 -3.793 1 95.94 41 ASN B C 1
ATOM 1493 O O . ASN B 1 41 ? 11.891 1.289 -4.051 1 95.94 41 ASN B O 1
ATOM 1497 N N . ILE B 1 42 ? 13.289 2.787 -3.098 1 96.88 42 ILE B N 1
ATOM 1498 C CA . ILE B 1 42 ? 14.156 1.738 -2.572 1 96.88 42 ILE B CA 1
ATOM 1499 C C . ILE B 1 42 ? 13.398 0.908 -1.541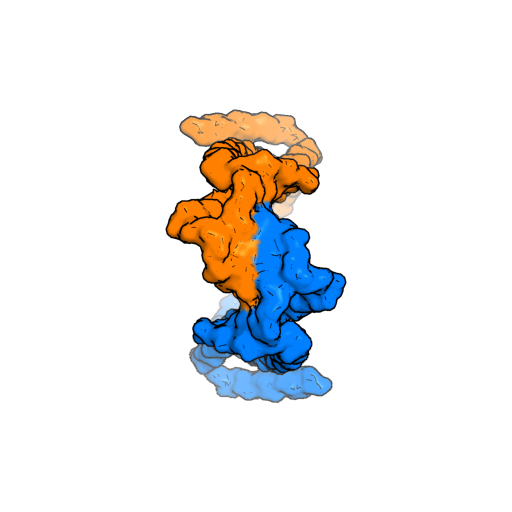 1 96.88 42 ILE B C 1
ATOM 1501 O O . ILE B 1 42 ? 13.492 -0.322 -1.533 1 96.88 42 ILE B O 1
ATOM 1505 N N . ARG B 1 43 ? 12.688 1.598 -0.713 1 97.12 43 ARG B N 1
ATOM 1506 C CA . ARG B 1 43 ? 11.898 0.903 0.295 1 97.12 43 ARG B CA 1
ATOM 1507 C C . ARG B 1 43 ? 10.914 -0.066 -0.354 1 97.12 43 ARG B C 1
ATOM 1509 O O . ARG B 1 43 ? 10.812 -1.225 0.057 1 97.12 43 ARG B O 1
ATOM 1516 N N . THR B 1 44 ? 10.219 0.382 -1.347 1 95.94 44 THR B N 1
ATOM 1517 C CA . THR B 1 44 ? 9.234 -0.435 -2.053 1 95.94 44 THR B CA 1
ATOM 1518 C C . THR B 1 44 ? 9.906 -1.633 -2.719 1 95.94 44 THR B C 1
ATOM 1520 O O . THR B 1 44 ? 9.422 -2.76 -2.615 1 95.94 44 THR B O 1
ATOM 1523 N N . ALA B 1 45 ? 11.031 -1.356 -3.359 1 95.62 45 ALA B N 1
ATOM 1524 C CA . ALA B 1 45 ? 11.773 -2.428 -4.016 1 95.62 45 ALA B CA 1
ATOM 1525 C C . ALA B 1 45 ? 12.25 -3.465 -3.002 1 95.62 45 ALA B C 1
ATOM 1527 O O . ALA B 1 45 ? 12.156 -4.668 -3.246 1 95.62 45 ALA B O 1
ATOM 1528 N N . THR B 1 46 ? 12.703 -3.029 -1.908 1 96.94 46 THR B N 1
ATOM 1529 C CA . THR B 1 46 ? 13.188 -3.916 -0.854 1 96.94 46 THR B CA 1
ATOM 1530 C C . THR B 1 46 ? 12.055 -4.805 -0.338 1 96.94 46 THR B C 1
ATOM 1532 O O . THR B 1 46 ? 12.227 -6.02 -0.21 1 96.94 46 THR B O 1
ATOM 1535 N N . THR B 1 47 ? 10.969 -4.207 -0.12 1 96.69 47 THR B N 1
ATOM 1536 C CA . THR B 1 47 ? 9.812 -4.941 0.386 1 96.69 47 THR B CA 1
ATOM 1537 C C . THR B 1 47 ? 9.391 -6.023 -0.603 1 96.69 47 THR B C 1
ATOM 1539 O O . THR B 1 47 ? 9.117 -7.16 -0.21 1 96.69 47 THR B O 1
ATOM 1542 N N . ARG B 1 48 ? 9.336 -5.68 -1.851 1 94 48 ARG B N 1
ATOM 1543 C CA . ARG B 1 48 ? 8.945 -6.625 -2.891 1 94 48 ARG B CA 1
ATOM 1544 C C . ARG B 1 48 ? 9.898 -7.816 -2.936 1 94 48 ARG B C 1
ATOM 1546 O O . ARG B 1 48 ? 9.461 -8.961 -3.064 1 94 48 ARG B O 1
ATOM 1553 N N . LEU B 1 49 ? 11.109 -7.516 -2.754 1 96.38 49 LEU B N 1
ATOM 1554 C CA . LEU B 1 49 ? 12.109 -8.57 -2.805 1 96.38 49 LEU B CA 1
ATOM 1555 C C . LEU B 1 49 ? 12.055 -9.438 -1.547 1 96.38 49 LEU B C 1
ATOM 1557 O O . LEU B 1 49 ? 12.297 -10.641 -1.604 1 96.38 49 LEU B O 1
ATOM 1561 N N . GLU B 1 50 ? 11.789 -8.844 -0.465 1 96.69 50 GLU B N 1
ATOM 1562 C CA . GLU B 1 50 ? 11.633 -9.609 0.77 1 96.69 50 GLU B CA 1
ATOM 1563 C C . GLU B 1 50 ? 10.477 -10.602 0.66 1 96.69 50 GLU B C 1
ATOM 1565 O O . GLU B 1 50 ? 10.594 -11.75 1.084 1 96.69 50 GLU B O 1
ATOM 1570 N N . ILE B 1 51 ? 9.391 -10.156 0.107 1 94.06 51 ILE B N 1
ATOM 1571 C CA . ILE B 1 51 ? 8.219 -11.016 -0.072 1 94.06 51 ILE B CA 1
ATOM 1572 C C . ILE B 1 51 ? 8.555 -12.148 -1.035 1 94.06 51 ILE B C 1
ATOM 1574 O O . ILE B 1 51 ? 8.203 -13.305 -0.787 1 94.06 51 ILE B O 1
ATOM 1578 N N . ALA B 1 52 ? 9.258 -11.781 -2.051 1 93.75 52 ALA B N 1
ATOM 1579 C CA . ALA B 1 52 ? 9.672 -12.805 -3.012 1 93.75 52 ALA B CA 1
ATOM 1580 C C . ALA B 1 52 ? 10.594 -13.828 -2.363 1 93.75 52 ALA B C 1
ATOM 1582 O O . ALA B 1 52 ? 10.445 -15.031 -2.572 1 93.75 52 ALA B O 1
ATOM 1583 N N . SER B 1 53 ? 11.57 -13.336 -1.62 1 95.19 53 SER B N 1
ATOM 1584 C CA . SER B 1 53 ? 12.5 -14.219 -0.921 1 95.19 53 SER B CA 1
ATOM 1585 C C . SER B 1 53 ? 11.758 -15.164 0.018 1 95.19 53 SER B C 1
ATOM 1587 O O . SER B 1 53 ? 12.07 -16.359 0.076 1 95.19 53 SER B O 1
ATOM 1589 N N . SER B 1 54 ? 10.836 -14.695 0.729 1 94.19 54 SER B N 1
ATOM 1590 C CA . SER B 1 54 ? 10.031 -15.508 1.635 1 94.19 54 SER B CA 1
ATOM 1591 C C . SER B 1 54 ? 9.242 -16.562 0.872 1 94.19 54 SER B C 1
ATOM 1593 O O . SER B 1 54 ? 9.164 -17.719 1.304 1 94.19 54 SER B O 1
ATOM 1595 N N . ALA B 1 55 ? 8.641 -16.141 -0.239 1 89.44 55 ALA B N 1
ATOM 1596 C CA . ALA B 1 55 ? 7.895 -17.078 -1.076 1 89.44 55 ALA B CA 1
ATOM 1597 C C . ALA B 1 55 ? 8.797 -18.188 -1.593 1 89.44 55 ALA B C 1
ATOM 1599 O O . ALA B 1 55 ? 8.398 -19.359 -1.625 1 89.44 55 ALA B O 1
ATOM 1600 N N . LEU B 1 56 ? 9.992 -17.844 -1.964 1 90.88 56 LEU B N 1
ATOM 1601 C CA . LEU B 1 56 ? 10.969 -18.828 -2.432 1 90.88 56 LEU B CA 1
ATOM 1602 C C . LEU B 1 56 ? 11.312 -19.812 -1.327 1 90.88 56 LEU B C 1
ATOM 1604 O O . LEU B 1 56 ? 11.438 -21.016 -1.584 1 90.88 56 LEU B O 1
ATOM 1608 N N . HIS B 1 57 ? 11.484 -19.281 -0.182 1 90.56 57 HIS B N 1
ATOM 1609 C CA . HIS B 1 57 ? 11.766 -20.141 0.962 1 90.56 57 HIS B CA 1
ATOM 1610 C C . HIS B 1 57 ? 10.625 -21.125 1.198 1 90.56 57 HIS B C 1
ATOM 1612 O O . HIS B 1 57 ? 10.867 -22.328 1.354 1 90.56 57 HIS B O 1
ATOM 1618 N N . ASP B 1 58 ? 9.422 -20.719 1.166 1 86.88 58 ASP B N 1
ATOM 1619 C CA . ASP B 1 58 ? 8.25 -21.562 1.381 1 86.88 58 ASP B CA 1
ATOM 1620 C C . ASP B 1 58 ? 8.141 -22.641 0.299 1 86.88 58 ASP B C 1
ATOM 1622 O O . ASP B 1 58 ? 7.812 -23.781 0.59 1 86.88 58 ASP B O 1
ATOM 1626 N N . LEU B 1 59 ? 8.43 -22.188 -0.887 1 85.19 59 LEU B N 1
ATOM 1627 C CA . LEU B 1 59 ? 8.352 -23.109 -2.012 1 85.19 59 LEU B CA 1
ATOM 1628 C C . LEU B 1 59 ? 9.398 -24.219 -1.883 1 85.19 59 LEU B C 1
ATOM 1630 O O . LEU B 1 59 ? 9.156 -25.359 -2.289 1 85.19 59 LEU B O 1
ATOM 1634 N N . SER B 1 60 ? 10.477 -23.812 -1.417 1 84.38 60 SER B N 1
ATOM 1635 C CA . SER B 1 60 ? 11.57 -24.766 -1.301 1 84.38 60 SER B CA 1
ATOM 1636 C C . SER B 1 60 ? 11.234 -25.875 -0.301 1 84.38 60 SER B C 1
ATOM 1638 O O . SER B 1 60 ? 11.828 -26.953 -0.333 1 84.38 60 SER B O 1
ATOM 1640 N N . LEU B 1 61 ? 10.266 -25.609 0.594 1 83.81 61 LEU B N 1
ATOM 1641 C CA . LEU B 1 61 ? 9.891 -26.562 1.628 1 83.81 61 LEU B CA 1
ATOM 1642 C C . LEU B 1 61 ? 8.789 -27.5 1.134 1 83.81 61 LEU B C 1
ATOM 1644 O O . LEU B 1 61 ? 8.461 -28.484 1.797 1 83.81 61 LEU B O 1
ATOM 1648 N N . ARG B 1 62 ? 8.234 -27.188 0.045 1 80.25 62 ARG B N 1
ATOM 1649 C CA . ARG B 1 62 ? 7.113 -27.969 -0.461 1 80.25 62 ARG B CA 1
AT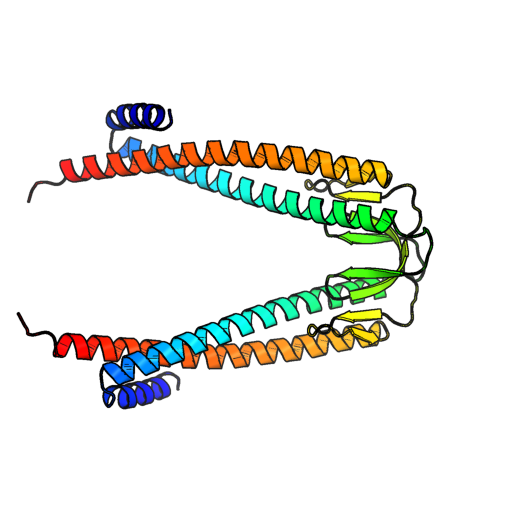OM 1650 C C . ARG B 1 62 ? 7.578 -28.969 -1.51 1 80.25 62 ARG B C 1
ATOM 1652 O O . ARG B 1 62 ? 8.508 -28.703 -2.271 1 80.25 62 ARG B O 1
ATOM 1659 N N . PRO B 1 63 ? 6.887 -30.172 -1.473 1 75.56 63 PRO B N 1
ATOM 1660 C CA . PRO B 1 63 ? 7.227 -31.141 -2.518 1 75.56 63 PRO B CA 1
ATOM 1661 C C . PRO B 1 63 ? 6.863 -30.656 -3.918 1 75.56 63 PRO B C 1
ATOM 1663 O O . PRO B 1 63 ? 5.824 -30.016 -4.098 1 75.56 63 PRO B O 1
ATOM 1666 N N . GLN B 1 64 ? 7.723 -30.844 -4.832 1 70.69 64 GLN B N 1
ATOM 1667 C CA . GLN B 1 64 ? 7.551 -30.406 -6.211 1 70.69 64 GLN B CA 1
ATOM 1668 C C . GLN B 1 64 ? 6.426 -31.188 -6.898 1 70.69 64 GLN B C 1
ATOM 1670 O O . GLN B 1 64 ? 6.262 -32.375 -6.672 1 70.69 64 GLN B O 1
ATOM 1675 N N . GLY B 1 65 ? 5.719 -30.453 -7.676 1 74.5 65 GLY B N 1
ATOM 1676 C CA . GLY B 1 65 ? 4.738 -31.094 -8.539 1 74.5 65 GLY B CA 1
ATOM 1677 C C . GLY B 1 65 ? 3.443 -31.422 -7.824 1 74.5 65 GLY B C 1
ATOM 1678 O O . GLY B 1 65 ? 2.568 -32.094 -8.391 1 74.5 65 GLY B O 1
ATOM 1679 N N . LYS B 1 66 ? 3.369 -31.062 -6.555 1 78.44 66 LYS B N 1
ATOM 1680 C CA . LYS B 1 66 ? 2.127 -31.344 -5.844 1 78.44 66 LYS B CA 1
ATOM 1681 C C . LYS B 1 66 ? 1.086 -30.25 -6.102 1 78.44 66 LYS B C 1
ATOM 1683 O O . LYS B 1 66 ? 1.428 -29.078 -6.227 1 78.44 66 LYS B O 1
ATOM 1688 N N . LYS B 1 67 ? -0.088 -30.812 -6.156 1 82.94 67 LYS B N 1
ATOM 1689 C CA . LYS B 1 67 ? -1.206 -29.875 -6.285 1 82.94 67 LYS B CA 1
ATOM 1690 C C . LYS B 1 67 ? -1.307 -28.969 -5.062 1 82.94 67 LYS B C 1
ATOM 1692 O O . LYS B 1 67 ? -1.121 -29.422 -3.93 1 82.94 67 LYS B O 1
ATOM 1697 N N . MET B 1 68 ? -1.499 -27.672 -5.398 1 85.25 68 MET B N 1
ATOM 1698 C CA . MET B 1 68 ? -1.631 -26.703 -4.32 1 85.25 68 MET B CA 1
ATOM 1699 C C . MET B 1 68 ? -2.582 -25.578 -4.715 1 85.25 68 MET B C 1
ATOM 1701 O O . MET B 1 68 ? -2.996 -25.484 -5.871 1 85.25 68 MET B O 1
ATOM 1705 N N . LEU B 1 69 ? -2.904 -24.797 -3.588 1 87.5 69 LEU B N 1
ATOM 1706 C CA . LEU B 1 69 ? -3.611 -23.547 -3.855 1 87.5 69 LEU B CA 1
ATOM 1707 C C . LEU B 1 69 ? -2.627 -22.422 -4.129 1 87.5 69 LEU B C 1
ATOM 1709 O O . LEU B 1 69 ? -1.846 -22.031 -3.252 1 87.5 69 LEU B O 1
ATOM 1713 N N . VAL B 1 70 ? -2.633 -22 -5.391 1 87.69 70 VAL B N 1
ATOM 1714 C CA . VAL B 1 70 ? -1.745 -20.922 -5.805 1 87.69 70 VAL B CA 1
ATOM 1715 C C . VAL B 1 70 ? -2.439 -19.562 -5.602 1 87.69 70 VAL B C 1
ATOM 1717 O O . VAL B 1 70 ? -3.473 -19.297 -6.215 1 87.69 70 VAL B O 1
ATOM 1720 N N . PRO B 1 71 ? -1.812 -18.766 -4.688 1 87.81 71 PRO B N 1
ATOM 1721 C CA . PRO B 1 71 ? -2.371 -17.422 -4.555 1 87.81 71 PRO B CA 1
ATOM 1722 C C . PRO B 1 71 ? -2.053 -16.531 -5.754 1 87.81 71 PRO B C 1
ATOM 1724 O O . PRO B 1 71 ? -0.889 -16.188 -5.984 1 87.81 71 PRO B O 1
ATOM 1727 N N . LEU B 1 72 ? -3 -16.141 -6.477 1 87.12 72 LEU B N 1
ATOM 1728 C CA . LEU B 1 72 ? -2.789 -15.273 -7.633 1 87.12 72 LEU B CA 1
ATOM 1729 C C . LEU B 1 72 ? -2.881 -13.805 -7.234 1 87.12 72 LEU B C 1
ATOM 1731 O O . LEU B 1 72 ? -2.232 -12.953 -7.844 1 87.12 72 LEU B O 1
ATOM 1735 N N . THR B 1 73 ? -3.678 -13.578 -6.34 1 89.19 73 THR B N 1
ATOM 1736 C CA . THR B 1 73 ? -3.787 -12.258 -5.715 1 89.19 73 THR B CA 1
ATOM 1737 C C . THR B 1 73 ? -3.957 -12.391 -4.207 1 89.19 73 THR B C 1
ATOM 1739 O O . THR B 1 73 ? -3.939 -13.5 -3.666 1 89.19 73 THR B O 1
ATOM 1742 N N . ALA B 1 74 ? -4.109 -11.258 -3.623 1 87.44 74 ALA B N 1
ATOM 1743 C CA . ALA B 1 74 ? -4.336 -11.258 -2.18 1 87.44 74 ALA B CA 1
ATOM 1744 C C . ALA B 1 74 ? -5.656 -11.938 -1.827 1 87.44 74 ALA B C 1
ATOM 1746 O O . ALA B 1 74 ? -5.836 -12.406 -0.701 1 87.44 74 ALA B O 1
ATOM 1747 N N . SER B 1 75 ? -6.586 -12.086 -2.738 1 92.69 75 SER B N 1
ATOM 1748 C CA . SER B 1 75 ? -7.922 -12.57 -2.398 1 92.69 75 SER B CA 1
ATOM 1749 C C . SER B 1 75 ? -8.328 -13.75 -3.279 1 92.69 75 SER B C 1
ATOM 1751 O O . SER B 1 75 ? -9.445 -14.25 -3.176 1 92.69 75 SER B O 1
ATOM 1753 N N . LEU B 1 76 ? -7.426 -14.25 -4.145 1 91.94 76 LEU B N 1
ATOM 1754 C CA . LEU B 1 76 ? -7.801 -15.297 -5.09 1 91.94 76 LEU B CA 1
ATOM 1755 C C . LEU B 1 76 ? -6.781 -16.438 -5.07 1 91.94 76 LEU B C 1
ATOM 1757 O O . LEU B 1 76 ? -5.594 -16.203 -5.312 1 91.94 76 LEU B O 1
ATOM 1761 N N . TYR B 1 77 ? -7.316 -17.625 -4.824 1 92.38 77 TYR B N 1
ATOM 1762 C CA . TYR B 1 77 ? -6.508 -18.844 -4.84 1 92.38 77 TYR B CA 1
ATOM 1763 C C . TYR B 1 77 ? -7.02 -19.828 -5.883 1 92.38 77 TYR B C 1
ATOM 1765 O O . TYR B 1 77 ? -8.227 -20.062 -5.973 1 92.38 77 TYR B O 1
ATOM 1773 N N . VAL B 1 78 ? -6.102 -20.344 -6.672 1 90.62 78 VAL B N 1
ATOM 1774 C CA . VAL B 1 78 ? -6.445 -21.25 -7.766 1 90.62 78 VAL B CA 1
ATOM 1775 C C . VAL B 1 78 ? -5.672 -22.547 -7.625 1 90.62 78 VAL B C 1
ATOM 1777 O O . VAL B 1 78 ? -4.465 -22.547 -7.359 1 90.62 78 VAL B O 1
ATOM 1780 N N . PRO B 1 79 ? -6.402 -23.609 -7.742 1 89.25 79 PRO B N 1
ATOM 1781 C CA . PRO B 1 79 ? -5.652 -24.875 -7.742 1 89.25 79 PRO B CA 1
ATOM 1782 C C . PRO B 1 79 ? -4.656 -24.969 -8.898 1 89.25 79 PRO B C 1
ATOM 1784 O O . PRO B 1 79 ? -4.953 -24.516 -10.008 1 89.25 79 PRO B O 1
ATOM 1787 N N . GLY B 1 80 ? -3.494 -25.438 -8.539 1 87.94 80 GLY B N 1
ATOM 1788 C CA . GLY B 1 80 ? -2.465 -25.578 -9.555 1 87.94 80 GLY B CA 1
ATOM 1789 C C . GLY B 1 80 ? -1.246 -26.344 -9.078 1 87.94 80 GLY B C 1
ATOM 1790 O O . GLY B 1 80 ? -1.232 -26.859 -7.957 1 87.94 80 GLY B O 1
ATOM 1791 N N . THR B 1 81 ? -0.504 -26.609 -10.07 1 86.44 81 THR B N 1
ATOM 1792 C CA . THR B 1 81 ? 0.794 -27.219 -9.805 1 86.44 81 THR B CA 1
ATOM 1793 C C . THR B 1 81 ? 1.926 -26.297 -10.242 1 86.44 81 THR B C 1
ATOM 1795 O O . THR B 1 81 ? 1.85 -25.672 -11.297 1 86.44 81 THR B O 1
ATOM 1798 N N . LEU B 1 82 ? 2.758 -26.047 -9.266 1 83.25 82 LEU B N 1
ATOM 1799 C CA . LEU B 1 82 ? 3.971 -25.312 -9.617 1 83.25 82 LEU B CA 1
ATOM 1800 C C . LEU B 1 82 ? 5.078 -26.266 -10.055 1 83.25 82 LEU B C 1
ATOM 1802 O O . LEU B 1 82 ? 5.316 -27.297 -9.406 1 83.25 82 LEU B O 1
ATOM 1806 N N . HIS B 1 83 ? 5.332 -26.156 -11.211 1 75.88 83 HIS B N 1
ATOM 1807 C CA . HIS B 1 83 ? 6.277 -27.094 -11.805 1 75.88 83 HIS B CA 1
ATOM 1808 C C . HIS B 1 83 ? 7.695 -26.844 -11.297 1 75.88 83 HIS B C 1
ATOM 1810 O O . HIS B 1 83 ? 8.047 -25.703 -10.977 1 75.88 83 HIS B O 1
ATOM 1816 N N . ASP B 1 84 ? 8.211 -27.984 -10.812 1 61.56 84 ASP B N 1
ATOM 1817 C CA . ASP B 1 84 ? 9.625 -27.969 -10.453 1 61.56 84 ASP B CA 1
ATOM 1818 C C . ASP B 1 84 ? 10.438 -27.141 -11.445 1 61.56 84 ASP B C 1
ATOM 1820 O O . ASP B 1 84 ? 11.086 -27.688 -12.336 1 61.56 84 ASP B O 1
ATOM 1824 N N . ALA B 1 85 ? 9.812 -26.141 -11.984 1 56.62 85 ALA B N 1
ATOM 1825 C CA . ALA B 1 85 ? 10.781 -25.609 -12.945 1 56.62 85 ALA B CA 1
ATOM 1826 C C . ALA B 1 85 ? 12.086 -25.25 -12.266 1 56.62 85 ALA B C 1
ATOM 1828 O O . ALA B 1 85 ? 12.086 -24.672 -11.172 1 56.62 85 ALA B O 1
ATOM 1829 N N . HIS B 1 86 ? 13.109 -25.891 -12.703 1 67.31 86 HIS B N 1
ATOM 1830 C CA . HIS B 1 86 ? 14.508 -25.594 -12.422 1 67.31 86 HIS B CA 1
ATOM 1831 C C . HIS B 1 86 ? 14.758 -24.094 -12.391 1 67.31 86 HIS B C 1
ATOM 1833 O O . HIS B 1 86 ? 15.688 -23.625 -11.719 1 67.31 86 HIS B O 1
ATOM 1839 N N . GLN B 1 87 ? 13.633 -23.406 -12.969 1 87.38 87 GLN B N 1
ATOM 1840 C CA . GLN B 1 87 ? 13.984 -22 -13.039 1 87.38 87 GLN B CA 1
ATOM 1841 C C . GLN B 1 87 ? 12.789 -21.109 -12.695 1 87.38 87 GLN B C 1
ATOM 1843 O O . GLN B 1 87 ? 11.664 -21.406 -13.086 1 87.38 87 GLN B O 1
ATOM 1848 N N . VAL B 1 88 ? 12.93 -20.109 -11.922 1 91.94 88 VAL B N 1
ATOM 1849 C CA . VAL B 1 88 ? 11.977 -19.062 -11.578 1 91.94 88 VAL B CA 1
ATOM 1850 C C . VAL B 1 88 ? 12.43 -17.734 -12.18 1 91.94 88 VAL B C 1
ATOM 1852 O O . VAL B 1 88 ? 13.586 -17.578 -12.586 1 91.94 88 VAL B O 1
ATOM 1855 N N . LEU B 1 89 ? 11.391 -16.828 -12.328 1 94.38 89 LEU B N 1
ATOM 1856 C CA . LEU B 1 89 ? 11.703 -15.484 -12.797 1 94.38 89 LEU B CA 1
ATOM 1857 C C . LEU B 1 89 ? 11.57 -14.469 -11.664 1 94.38 89 LEU B C 1
ATOM 1859 O O . LEU B 1 89 ? 10.562 -14.461 -10.945 1 94.38 89 LEU B O 1
ATOM 1863 N N . VAL B 1 90 ? 12.586 -13.664 -11.516 1 94.75 90 VAL B N 1
ATOM 1864 C CA . VAL B 1 90 ? 12.578 -12.625 -10.492 1 94.75 90 VAL B CA 1
ATOM 1865 C C . VAL B 1 90 ? 12.609 -11.25 -11.148 1 94.75 90 VAL B C 1
ATOM 1867 O O . VAL B 1 90 ? 13.438 -10.992 -12.023 1 94.75 90 VAL B O 1
ATOM 1870 N N . ASP B 1 91 ? 11.695 -10.391 -10.688 1 93.88 91 ASP B N 1
ATOM 1871 C CA . ASP B 1 91 ? 11.656 -9 -11.125 1 93.88 91 ASP B CA 1
ATOM 1872 C C . ASP B 1 91 ? 12.766 -8.188 -10.461 1 93.88 91 ASP B C 1
ATOM 1874 O O . ASP B 1 91 ? 12.742 -7.969 -9.25 1 93.88 91 ASP B O 1
ATOM 1878 N N . VAL B 1 92 ? 13.562 -7.625 -11.266 1 87.75 92 VAL B N 1
ATOM 1879 C CA . VAL B 1 92 ? 14.711 -6.91 -10.719 1 87.75 92 VAL B CA 1
ATOM 1880 C C . VAL B 1 92 ? 14.375 -5.426 -10.57 1 87.75 92 VAL B C 1
ATOM 1882 O O . VAL B 1 92 ? 15.141 -4.668 -9.969 1 87.75 92 VAL B O 1
ATOM 1885 N N . GLY B 1 93 ? 13.117 -4.836 -11.047 1 82.88 93 GLY B N 1
ATOM 1886 C CA . GLY B 1 93 ? 12.625 -3.484 -10.836 1 82.88 93 GLY B CA 1
ATOM 1887 C C . GLY B 1 93 ? 12.75 -2.602 -12.062 1 82.88 93 GLY B C 1
ATOM 1888 O O . GLY B 1 93 ? 12.164 -1.517 -12.109 1 82.88 93 GLY B O 1
ATOM 1889 N N . THR B 1 94 ? 13.516 -2.656 -13.102 1 82 94 THR B N 1
ATOM 1890 C CA . THR B 1 94 ? 13.742 -1.813 -14.273 1 82 94 THR B CA 1
ATOM 1891 C C . THR B 1 94 ? 13 -2.361 -15.484 1 82 94 THR B C 1
ATOM 1893 O O . THR B 1 94 ? 13.258 -1.951 -16.625 1 82 94 THR B O 1
ATOM 1896 N N . GLY B 1 95 ? 12.055 -3.174 -15.141 1 84.06 95 GLY B N 1
ATOM 1897 C CA . GLY B 1 95 ? 11.336 -3.822 -16.219 1 84.06 95 GLY B CA 1
ATOM 1898 C C . GLY B 1 95 ? 12.023 -5.074 -16.734 1 84.06 95 GLY B C 1
ATOM 1899 O O . GLY B 1 95 ? 11.625 -5.641 -17.75 1 84.06 95 GLY B O 1
ATOM 1900 N N . TYR B 1 96 ? 13.062 -5.41 -16.031 1 90.19 96 TYR B N 1
ATOM 1901 C CA . TYR B 1 96 ? 13.797 -6.605 -16.438 1 90.19 96 TYR B CA 1
ATOM 1902 C C . TYR B 1 96 ? 13.539 -7.758 -15.477 1 90.19 96 TYR B C 1
ATOM 1904 O O . TYR B 1 96 ? 13.219 -7.539 -14.305 1 90.19 96 TYR B O 1
ATOM 1912 N N . PHE B 1 97 ? 13.68 -8.953 -16 1 93.94 97 PHE B N 1
ATOM 1913 C CA . PHE B 1 97 ? 13.547 -10.188 -15.234 1 93.94 97 PHE B CA 1
ATOM 1914 C C . PHE B 1 97 ? 14.789 -11.062 -15.398 1 93.94 97 PHE B C 1
ATOM 1916 O O . PHE B 1 97 ? 15.43 -11.047 -16.453 1 93.94 97 PHE B O 1
ATOM 1923 N N . ILE B 1 98 ? 15.047 -11.805 -14.336 1 93.88 98 ILE B N 1
ATOM 1924 C CA . ILE B 1 98 ? 16.125 -12.781 -14.43 1 93.88 98 ILE B CA 1
ATOM 1925 C C . ILE B 1 98 ? 15.578 -14.18 -14.164 1 93.88 98 ILE B C 1
ATOM 1927 O O . ILE B 1 98 ? 14.672 -14.352 -13.352 1 93.88 98 ILE B O 1
ATOM 1931 N N . GLU B 1 99 ? 16.125 -15.031 -14.883 1 94.44 99 GLU B N 1
ATOM 1932 C CA . GLU B 1 99 ? 15.781 -16.438 -14.688 1 94.44 99 GLU B CA 1
ATOM 1933 C C . GLU B 1 99 ? 16.844 -17.156 -13.852 1 94.44 99 GLU B C 1
ATOM 1935 O O . GLU B 1 99 ? 18.031 -17.078 -14.164 1 94.44 99 GLU B O 1
ATOM 1940 N N . LYS B 1 100 ? 16.453 -17.734 -12.766 1 93.69 100 LYS B N 1
ATOM 1941 C CA . LYS B 1 100 ? 17.344 -18.438 -11.852 1 93.69 100 LYS B CA 1
ATOM 1942 C C . LYS B 1 100 ? 16.703 -19.703 -11.312 1 93.69 100 LYS B C 1
ATOM 1944 O O . LYS B 1 100 ? 15.477 -19.859 -11.375 1 93.69 100 LYS B O 1
ATOM 1949 N N . THR B 1 101 ? 17.562 -20.672 -10.852 1 90.75 101 THR B N 1
ATOM 1950 C CA . THR B 1 101 ? 17.031 -21.734 -10.008 1 90.75 101 THR B CA 1
ATOM 1951 C C . THR B 1 101 ? 16.531 -21.188 -8.68 1 90.75 101 THR B C 1
ATOM 1953 O O . THR B 1 101 ? 16.859 -20.047 -8.312 1 90.75 101 THR B O 1
ATOM 1956 N N . MET B 1 102 ? 15.789 -21.922 -7.949 1 87.5 102 MET B N 1
ATOM 1957 C CA . MET B 1 102 ? 15.203 -21.469 -6.691 1 87.5 102 MET B CA 1
ATOM 1958 C C . MET B 1 102 ? 16.297 -21.047 -5.707 1 87.5 102 MET B C 1
ATOM 1960 O O . MET B 1 102 ? 16.234 -19.969 -5.121 1 87.5 102 MET B O 1
ATOM 1964 N N . PRO B 1 103 ? 17.328 -21.906 -5.566 1 90.12 103 PRO B N 1
ATOM 1965 C CA . PRO B 1 103 ? 18.391 -21.484 -4.648 1 90.12 103 PRO B CA 1
ATOM 1966 C C . PRO B 1 103 ? 19.125 -20.234 -5.125 1 90.12 103 PRO B C 1
ATOM 1968 O O . PRO B 1 103 ? 19.453 -19.359 -4.316 1 90.12 103 PRO B O 1
ATOM 1971 N N . GLN B 1 104 ? 19.312 -20.156 -6.422 1 94.12 104 GLN B N 1
ATOM 1972 C CA . GLN B 1 104 ? 19.969 -18.984 -6.98 1 94.12 104 GLN B CA 1
ATOM 1973 C C . GLN B 1 104 ? 19.109 -17.734 -6.816 1 94.12 104 GLN B C 1
ATOM 1975 O O . GLN B 1 104 ? 19.641 -16.641 -6.566 1 94.12 104 GLN B O 1
ATOM 1980 N N . ALA B 1 105 ? 17.844 -17.906 -7.047 1 94.88 105 ALA B N 1
ATOM 1981 C CA . ALA B 1 105 ? 16.922 -16.781 -6.91 1 94.88 105 ALA B CA 1
ATOM 1982 C C . ALA B 1 105 ? 16.875 -16.281 -5.473 1 94.88 105 ALA B C 1
ATOM 1984 O O . ALA B 1 105 ? 16.891 -15.07 -5.23 1 94.88 105 ALA B O 1
ATOM 1985 N N . LYS B 1 106 ? 16.844 -17.172 -4.543 1 93.25 106 LYS B N 1
ATOM 1986 C CA . LYS B 1 106 ? 16.844 -16.781 -3.137 1 93.25 106 LYS B CA 1
ATOM 1987 C C . LYS B 1 106 ? 18.109 -16 -2.793 1 93.25 106 LYS B C 1
ATOM 1989 O O . LYS B 1 106 ? 18.047 -14.953 -2.146 1 93.25 106 LYS B O 1
ATOM 1994 N N . ASP B 1 107 ? 19.188 -16.516 -3.287 1 96.06 107 ASP B N 1
ATOM 1995 C CA . ASP B 1 107 ? 20.469 -15.844 -3.061 1 96.06 107 ASP B CA 1
ATOM 1996 C C . ASP B 1 107 ? 20.469 -14.445 -3.689 1 96.06 107 ASP B C 1
ATOM 1998 O O . ASP B 1 107 ? 20.922 -13.484 -3.074 1 96.06 107 ASP B O 1
ATOM 2002 N N . TYR B 1 108 ? 20 -14.406 -4.891 1 96.75 108 TYR B N 1
ATOM 2003 C CA . TYR B 1 108 ? 19.922 -13.133 -5.59 1 96.75 108 TYR B CA 1
ATOM 2004 C C . TYR B 1 108 ? 19.109 -12.117 -4.785 1 96.75 108 TYR B C 1
ATOM 2006 O O . TYR B 1 108 ? 19.547 -10.984 -4.578 1 96.75 108 TYR B O 1
ATOM 2014 N N . CYS B 1 109 ? 17.953 -12.547 -4.305 1 96.88 109 CYS B N 1
ATOM 2015 C CA . CYS B 1 109 ? 17.094 -11.656 -3.533 1 96.88 109 CYS B CA 1
ATOM 2016 C C . CYS B 1 109 ? 17.797 -11.156 -2.279 1 96.88 109 CYS B C 1
ATOM 2018 O O . CYS B 1 109 ? 17.781 -9.961 -1.979 1 96.88 109 CYS B O 1
ATOM 2020 N N . GLU B 1 110 ? 18.422 -12.031 -1.597 1 97.06 110 GLU B N 1
ATOM 2021 C CA . GLU B 1 110 ? 19.094 -11.672 -0.344 1 97.06 110 GLU B CA 1
ATOM 2022 C C . GLU B 1 110 ? 20.219 -10.68 -0.581 1 97.06 110 GLU B C 1
ATOM 2024 O O . GLU B 1 110 ? 20.375 -9.711 0.166 1 97.06 110 GLU B O 1
ATOM 2029 N N . ARG B 1 111 ? 20.984 -10.93 -1.602 1 97.12 111 ARG B N 1
ATOM 2030 C CA . ARG B 1 111 ? 22.078 -10.031 -1.947 1 97.12 111 ARG B CA 1
ATOM 2031 C C . ARG B 1 111 ? 21.562 -8.656 -2.35 1 97.12 111 ARG B C 1
ATOM 2033 O O . ARG B 1 111 ? 22.094 -7.629 -1.917 1 97.12 111 ARG B O 1
ATOM 2040 N N . LYS B 1 112 ? 20.531 -8.656 -3.176 1 97.06 112 LYS B N 1
ATOM 2041 C CA . LYS B 1 112 ? 19.953 -7.402 -3.639 1 97.06 112 LYS B CA 1
ATOM 2042 C C . LYS B 1 112 ? 19.344 -6.617 -2.48 1 97.06 112 LYS B C 1
ATOM 2044 O O . LYS B 1 112 ? 19.5 -5.398 -2.4 1 97.06 112 LYS B O 1
ATOM 2049 N N . ILE B 1 113 ? 18.672 -7.328 -1.596 1 97.69 113 ILE B N 1
ATOM 2050 C CA . ILE B 1 113 ? 18.094 -6.703 -0.417 1 97.69 113 ILE B CA 1
ATOM 2051 C C . ILE B 1 113 ? 19.172 -6.016 0.4 1 97.69 113 ILE B C 1
ATOM 2053 O O . ILE B 1 113 ? 19.031 -4.859 0.809 1 97.69 113 ILE B O 1
ATOM 2057 N N . SER B 1 114 ? 20.25 -6.758 0.585 1 98.31 114 SER B N 1
ATOM 2058 C CA . SER B 1 114 ? 21.375 -6.211 1.349 1 98.31 114 SER B CA 1
ATOM 2059 C C . SER B 1 114 ? 21.922 -4.953 0.69 1 98.31 114 SER B C 1
ATOM 2061 O O . SER B 1 114 ? 22.172 -3.949 1.363 1 98.31 114 SER B O 1
ATOM 2063 N N . LEU B 1 115 ? 22.078 -5.02 -0.583 1 97.88 115 LEU B N 1
ATOM 2064 C CA . LEU B 1 115 ? 22.594 -3.879 -1.335 1 97.88 115 LEU B CA 1
ATOM 2065 C C . LEU B 1 115 ? 21.656 -2.686 -1.229 1 97.88 115 LEU B C 1
ATOM 2067 O O . LEU B 1 115 ? 22.094 -1.561 -0.983 1 97.88 115 LEU B O 1
ATOM 2071 N N . LEU B 1 116 ? 20.391 -2.908 -1.402 1 97.5 116 LEU B N 1
ATOM 2072 C CA . LEU B 1 116 ? 19.391 -1.842 -1.356 1 97.5 116 LEU B CA 1
ATOM 2073 C C . LEU B 1 116 ? 19.344 -1.21 0.031 1 97.5 116 LEU B C 1
ATOM 2075 O O . LEU B 1 116 ? 19.203 0.008 0.157 1 97.5 116 LEU B O 1
ATOM 2079 N N . LYS B 1 117 ? 19.422 -2.043 1.037 1 98.19 117 LYS B N 1
ATOM 2080 C CA . LYS B 1 117 ? 19.422 -1.521 2.4 1 98.19 117 LYS B CA 1
ATOM 2081 C C . LYS B 1 117 ? 20.625 -0.632 2.654 1 98.19 117 LYS B C 1
ATOM 2083 O O . LYS B 1 117 ? 20.516 0.417 3.291 1 98.19 117 LYS B O 1
ATOM 2088 N N . SER B 1 118 ? 21.75 -1.067 2.135 1 98.25 118 SER B N 1
ATOM 2089 C CA . SER B 1 118 ? 22.969 -0.258 2.244 1 98.25 118 SER B CA 1
ATOM 2090 C C . SER B 1 118 ? 22.812 1.068 1.508 1 98.25 118 SER B C 1
ATOM 2092 O O . SER B 1 118 ? 23.156 2.125 2.039 1 98.25 118 SER B O 1
ATOM 2094 N N . ASN B 1 119 ? 22.234 0.972 0.289 1 97.5 119 ASN B N 1
ATOM 2095 C CA . ASN B 1 119 ? 21.984 2.186 -0.477 1 97.5 119 ASN B CA 1
ATOM 2096 C C . ASN B 1 119 ? 21.016 3.113 0.257 1 97.5 119 ASN B C 1
ATOM 2098 O O . ASN B 1 119 ? 21.188 4.332 0.249 1 97.5 119 ASN B O 1
ATOM 2102 N N . PHE B 1 120 ? 20.047 2.523 0.862 1 98.31 120 PHE B N 1
ATOM 2103 C CA . PHE B 1 120 ? 19.062 3.293 1.603 1 98.31 120 PHE B CA 1
ATOM 2104 C C . PHE B 1 120 ? 19.719 4.098 2.717 1 98.31 120 PHE B C 1
ATOM 2106 O O . PHE B 1 120 ? 19.5 5.309 2.824 1 98.31 120 PHE B O 1
ATOM 2113 N N . GLU B 1 121 ? 20.516 3.455 3.482 1 98.31 121 GLU B N 1
ATOM 2114 C CA . GLU B 1 121 ? 21.188 4.098 4.602 1 98.31 121 GLU B CA 1
ATOM 2115 C C . GLU B 1 121 ? 22.094 5.23 4.125 1 98.31 121 GLU B C 1
ATOM 2117 O O . GLU B 1 121 ? 22.125 6.305 4.734 1 98.31 121 GLU B O 1
ATOM 2122 N N . GLN B 1 122 ? 22.781 4.977 3.035 1 97.81 122 GLN B N 1
ATOM 2123 C CA . GLN B 1 122 ? 23.672 5.996 2.473 1 97.81 122 GLN B CA 1
ATOM 2124 C C . GLN B 1 122 ? 22.875 7.211 2.004 1 97.81 122 GLN B C 1
ATOM 2126 O O . GLN B 1 122 ? 23.266 8.352 2.252 1 97.81 122 GLN B O 1
ATOM 2131 N N . LEU B 1 123 ? 21.766 6.93 1.366 1 97.75 123 LEU B N 1
ATOM 2132 C CA . LEU B 1 123 ? 20.953 8.016 0.83 1 97.75 123 LEU B CA 1
ATOM 2133 C C . LEU B 1 123 ? 20.297 8.805 1.953 1 97.75 123 LEU B C 1
ATOM 2135 O O . LEU B 1 123 ? 20.094 10.016 1.842 1 97.75 123 LEU B O 1
ATOM 2139 N N . VAL B 1 124 ? 19.891 8.133 3.02 1 97.94 124 VAL B N 1
ATOM 2140 C CA . VAL B 1 124 ? 19.312 8.812 4.176 1 97.94 124 VAL B CA 1
ATOM 2141 C C . VAL B 1 124 ? 20.297 9.844 4.715 1 97.94 124 VAL B C 1
ATOM 2143 O O . VAL B 1 124 ? 19.906 10.953 5.07 1 97.94 124 VAL B O 1
ATOM 2146 N N . GLU B 1 125 ? 21.562 9.461 4.801 1 97.56 125 GLU B N 1
ATOM 2147 C CA . GLU B 1 125 ? 22.609 10.375 5.27 1 97.56 125 GLU B CA 1
ATOM 2148 C C . GLU B 1 125 ? 22.734 11.586 4.352 1 97.56 125 GLU B C 1
ATOM 2150 O O . GLU B 1 125 ? 22.797 12.719 4.824 1 97.56 125 GLU B O 1
ATOM 2155 N N . VAL B 1 126 ? 22.766 11.328 3.098 1 97.44 126 VAL B N 1
ATOM 2156 C CA . VAL B 1 126 ? 22.875 12.406 2.121 1 97.44 126 VAL B CA 1
ATOM 2157 C C . VAL B 1 126 ? 21.656 13.328 2.238 1 97.44 126 VAL B C 1
ATOM 2159 O O . VAL B 1 126 ? 21.797 14.555 2.258 1 97.44 126 VAL B O 1
ATOM 2162 N N . ALA B 1 127 ? 20.469 12.734 2.309 1 97.62 127 ALA B N 1
ATOM 2163 C CA . ALA B 1 127 ? 19.234 13.5 2.428 1 97.62 127 ALA B CA 1
ATOM 2164 C C . ALA B 1 127 ? 19.234 14.352 3.693 1 97.62 127 ALA B C 1
ATOM 2166 O O . ALA B 1 127 ? 18.797 15.508 3.672 1 97.62 127 ALA B O 1
ATOM 2167 N N . SER B 1 128 ? 19.688 13.812 4.766 1 97.06 128 SER B N 1
ATOM 2168 C CA . SER B 1 128 ? 19.75 14.531 6.035 1 97.06 128 SER B CA 1
ATOM 2169 C C . SER B 1 128 ? 20.688 15.727 5.945 1 97.06 128 SER B C 1
ATOM 2171 O O . SER B 1 128 ? 20.375 16.812 6.438 1 97.06 128 SER B O 1
ATOM 2173 N N . LYS B 1 129 ? 21.844 15.453 5.375 1 95.69 129 LYS B N 1
ATOM 2174 C CA . LYS B 1 129 ? 22.797 16.547 5.18 1 95.69 129 LYS B CA 1
ATOM 2175 C C . LYS B 1 129 ? 22.203 17.656 4.332 1 95.69 129 LYS B C 1
ATOM 2177 O O . LYS B 1 129 ? 22.312 18.844 4.688 1 95.69 129 LYS B O 1
ATOM 2182 N N . LYS B 1 130 ? 21.578 17.297 3.236 1 96.81 130 LYS B N 1
ATOM 2183 C CA . LYS B 1 130 ? 20.953 18.281 2.357 1 96.81 130 LYS B CA 1
ATOM 2184 C C . LYS B 1 130 ? 19.828 19.031 3.074 1 96.81 130 LYS B C 1
ATOM 2186 O O . LYS B 1 130 ? 19.656 20.234 2.877 1 96.81 130 LYS B O 1
ATOM 2191 N N . LYS B 1 131 ? 19.094 18.344 3.834 1 96.75 131 LYS B N 1
ATOM 2192 C CA . LYS B 1 131 ? 18.047 18.984 4.621 1 96.75 131 LYS B CA 1
ATOM 2193 C C . LYS B 1 131 ? 18.625 19.969 5.621 1 96.75 131 LYS B C 1
ATOM 2195 O O . LYS B 1 131 ? 18.062 21.047 5.828 1 96.75 131 LYS B O 1
ATOM 2200 N N . GLY B 1 132 ? 19.688 19.578 6.285 1 95.56 132 GLY B N 1
ATOM 2201 C CA . GLY B 1 132 ? 20.391 20.5 7.168 1 95.56 132 GLY B CA 1
ATOM 2202 C C . GLY B 1 132 ? 20.812 21.781 6.48 1 95.56 132 GLY B C 1
ATOM 2203 O O . GLY B 1 132 ? 20.656 22.875 7.035 1 95.56 132 GLY B O 1
ATOM 2204 N N . ILE B 1 133 ? 21.344 21.625 5.324 1 94.88 133 ILE B N 1
ATOM 2205 C CA . ILE B 1 133 ? 21.75 22.781 4.539 1 94.88 133 ILE B CA 1
ATOM 2206 C C . ILE B 1 133 ? 20.547 23.672 4.238 1 94.88 133 ILE B C 1
ATOM 2208 O O . ILE B 1 133 ? 20.609 24.891 4.383 1 94.88 133 ILE B O 1
ATOM 2212 N N . SER B 1 134 ? 19.469 23.047 3.77 1 95.81 134 SER B N 1
ATOM 2213 C CA . SER B 1 134 ? 18.25 23.781 3.477 1 95.81 134 SER B CA 1
ATOM 2214 C C . SER B 1 134 ? 17.75 24.531 4.703 1 95.81 134 SER B C 1
ATOM 2216 O O . SER B 1 134 ? 17.391 25.719 4.617 1 95.81 134 SER B O 1
ATOM 2218 N N . ASP B 1 135 ? 17.75 23.875 5.82 1 96.12 135 ASP B N 1
ATOM 2219 C CA . ASP B 1 135 ? 17.281 24.484 7.066 1 96.12 135 ASP B CA 1
ATOM 2220 C C . ASP B 1 135 ? 18.156 25.656 7.473 1 96.12 135 ASP B C 1
ATOM 2222 O O . ASP B 1 135 ? 17.641 26.703 7.887 1 96.12 135 ASP B O 1
ATOM 2226 N N . GLU B 1 136 ? 19.484 25.453 7.391 1 95.25 136 GLU B N 1
ATOM 2227 C CA . GLU B 1 136 ? 20.422 26.516 7.746 1 95.25 136 GLU B CA 1
ATOM 2228 C C . GLU B 1 136 ? 20.266 27.719 6.816 1 95.25 136 GLU B C 1
ATOM 2230 O O . GLU B 1 136 ? 20.266 28.875 7.273 1 95.25 136 GLU B O 1
ATOM 2235 N N . ALA B 1 137 ? 20.141 27.438 5.555 1 96 137 ALA B N 1
ATOM 2236 C CA . ALA B 1 137 ? 19.906 28.516 4.598 1 96 137 ALA B CA 1
ATOM 2237 C C . ALA B 1 137 ? 18.641 29.297 4.953 1 96 137 ALA B C 1
ATOM 2239 O O . ALA B 1 137 ? 18.625 30.531 4.902 1 96 137 ALA B O 1
ATOM 2240 N N . GLY B 1 138 ? 17.641 28.562 5.266 1 96.12 138 GLY B N 1
ATOM 2241 C CA . GLY B 1 138 ? 16.406 29.203 5.676 1 96.12 138 GLY B CA 1
ATOM 2242 C C . GLY B 1 138 ? 16.547 30.047 6.93 1 96.12 138 GLY B C 1
ATOM 2243 O O . GLY B 1 138 ? 16.031 31.156 7 1 96.12 138 GLY B O 1
ATOM 2244 N N . ALA B 1 139 ? 17.219 29.516 7.898 1 95.5 139 ALA B N 1
ATOM 2245 C CA . ALA B 1 139 ? 17.406 30.203 9.164 1 95.5 139 ALA B CA 1
ATOM 2246 C C . ALA B 1 139 ? 18.203 31.5 8.969 1 95.5 139 ALA B C 1
ATOM 2248 O O . ALA B 1 139 ? 17.828 32.562 9.508 1 95.5 139 ALA B O 1
ATOM 2249 N N . VAL B 1 140 ? 19.328 31.469 8.219 1 95.81 140 VAL B N 1
ATOM 2250 C CA . VAL B 1 140 ? 20.156 32.625 7.969 1 95.81 140 VAL B CA 1
ATOM 2251 C C . VAL B 1 140 ? 19.375 33.656 7.152 1 95.81 140 VAL B C 1
ATOM 2253 O O . VAL B 1 140 ? 19.469 34.875 7.406 1 95.81 140 VAL B O 1
ATOM 2256 N N . LEU B 1 141 ? 18.625 33.188 6.125 1 96 141 LEU B N 1
ATOM 2257 C CA . LEU B 1 141 ? 17.797 34.062 5.312 1 96 141 LEU B CA 1
ATOM 2258 C C . LEU B 1 141 ? 16.828 34.844 6.184 1 96 141 LEU B C 1
ATOM 2260 O O . LEU B 1 141 ? 16.703 36.062 6.039 1 96 141 LEU B O 1
ATOM 2264 N N . GLN B 1 142 ? 16.156 34.125 7.07 1 95.44 142 GLN B N 1
ATOM 2265 C CA . GLN B 1 142 ? 15.195 34.781 7.957 1 95.44 142 GLN B CA 1
ATOM 2266 C C . GLN B 1 142 ? 15.875 35.812 8.844 1 95.44 142 GLN B C 1
ATOM 2268 O O . GLN B 1 142 ? 15.328 36.906 9.078 1 95.44 142 GLN B O 1
ATOM 2273 N N . ALA B 1 143 ? 17.031 35.5 9.375 1 93.69 143 ALA B N 1
ATOM 2274 C CA . ALA B 1 143 ? 17.781 36.438 10.211 1 93.69 143 ALA B CA 1
ATOM 2275 C C . ALA B 1 143 ? 18.172 37.688 9.43 1 93.69 143 ALA B C 1
ATOM 2277 O O . ALA B 1 143 ? 18.062 38.812 9.953 1 93.69 143 ALA B O 1
ATOM 2278 N N . LYS B 1 144 ? 18.578 37.594 8.211 1 94.12 144 LYS B N 1
ATOM 2279 C CA . LYS B 1 144 ? 18.984 38.719 7.383 1 94.12 144 LYS B CA 1
ATOM 2280 C C . LYS B 1 144 ? 17.797 39.625 7.02 1 94.12 144 LYS B C 1
ATOM 2282 O O . LYS B 1 144 ? 17.922 40.844 6.977 1 94.12 144 LYS B O 1
ATOM 2287 N N . LEU B 1 145 ? 16.703 38.969 6.727 1 93.5 145 LEU B N 1
ATOM 2288 C CA . LEU B 1 145 ? 15.5 39.719 6.395 1 93.5 145 LEU B CA 1
ATOM 2289 C C . LEU B 1 145 ? 15.016 40.531 7.594 1 93.5 145 LEU B C 1
ATOM 2291 O O . LEU B 1 145 ? 14.531 41.656 7.441 1 93.5 145 LEU B O 1
ATOM 2295 N N . LYS B 1 146 ? 15.109 39.969 8.789 1 92.62 146 LYS B N 1
ATOM 2296 C CA . LYS B 1 146 ? 14.727 40.688 10.016 1 92.62 146 LYS B CA 1
ATOM 2297 C C . LYS B 1 146 ? 15.641 41.875 10.266 1 92.62 146 LYS B C 1
ATOM 2299 O O . LYS B 1 146 ? 15.188 42.906 10.773 1 92.62 146 LYS B O 1
ATOM 2304 N N . GLN B 1 147 ? 16.875 41.781 9.805 1 87.38 147 GLN B N 1
ATOM 2305 C CA . GLN B 1 147 ? 17.828 42.875 9.977 1 87.38 147 GLN B CA 1
ATOM 2306 C C . GLN B 1 147 ? 17.578 43.969 8.961 1 87.38 147 GLN B C 1
ATOM 2308 O O . GLN B 1 147 ? 17.844 45.156 9.234 1 87.38 147 GLN B O 1
ATOM 2313 N N . LEU B 1 148 ? 17.094 43.625 7.809 1 82.69 148 LEU B N 1
ATOM 2314 C CA . LEU B 1 148 ? 16.844 44.594 6.77 1 82.69 148 LEU B CA 1
ATOM 2315 C C . LEU B 1 148 ? 15.523 45.312 7.004 1 82.69 148 LEU B C 1
ATOM 2317 O O . LEU B 1 148 ? 15.312 46.438 6.52 1 82.69 148 LEU B O 1
ATOM 2321 N N . ALA B 1 149 ? 14.516 44.719 7.645 1 74.56 149 ALA B N 1
ATOM 2322 C CA . ALA B 1 149 ? 13.234 45.375 7.914 1 74.56 149 ALA B CA 1
ATOM 2323 C C . ALA B 1 149 ? 13.398 46.531 8.883 1 74.56 149 ALA B C 1
ATOM 2325 O O . ALA B 1 149 ? 14.078 46.406 9.906 1 74.56 149 ALA B O 1
ATOM 2326 N N . PRO B 1 150 ? 13.18 47.844 8.367 1 67.06 150 PRO B N 1
ATOM 2327 C CA . PRO B 1 150 ? 13.289 49.031 9.227 1 67.06 150 PRO B CA 1
ATOM 2328 C C . PRO B 1 150 ? 12.531 48.875 10.539 1 67.06 150 PRO B C 1
ATOM 2330 O O . PRO B 1 150 ? 11.516 48.188 10.594 1 67.06 150 PRO B O 1
ATOM 2333 N N . ALA B 1 151 ? 13.422 48.812 11.719 1 59.75 151 ALA B N 1
ATOM 2334 C CA . ALA B 1 151 ? 12.82 48.906 13.047 1 59.75 151 ALA B CA 1
ATOM 2335 C C . ALA B 1 151 ? 11.633 49.875 13.039 1 59.75 151 ALA B C 1
ATOM 2337 O O . ALA B 1 151 ? 11.781 51.031 12.703 1 59.75 151 ALA B O 1
ATOM 2338 N N . THR B 1 152 ? 10.578 49.531 12.508 1 47.19 152 THR B N 1
ATOM 2339 C CA . THR B 1 152 ? 9.562 50.5 12.891 1 47.19 152 THR B CA 1
ATOM 2340 C C . THR B 1 152 ? 9.266 50.406 14.383 1 47.19 152 THR B C 1
ATOM 2342 O O . THR B 1 152 ? 9.266 49.344 14.961 1 47.19 152 THR B O 1
#

Radius of gyration: 29.15 Å; Cα contacts (8 Å, |Δi|>4): 355; chains: 2; bounding box: 62×82×54 Å

Foldseek 3Di:
DVVVVLVVLLVVLLVDDLVVLVVLLVVLVVVLVVLVVVLVLLVVLLVVLVVVLVVLVVVVPDDAQDWDFDDPDPPDTDIDGDHQPQWDWDDPRPPDIDIHGSVVSSVVSVVVSVVSVVVSVVSVVVSVVSVSSSVSSVVSSVVVVVVPPPPD/DVVVVLVVLLVVLLVDDLVVLVVLLVVLVVVLVVLVVVLVLLVVLLVVLVVVLVVLVVVVPDDAQDWDFDDPDPPDTDIDGDHQPQWDWDDPRPPDIDIHGSVVSSVVSVVVSVVSVVVSVVSVVVSVVSVSSSVSSVVSSVVVVVVVPPPD

pLDDT: mean 89.41, std 12.23, range [39.09, 98.31]

Organism: Prunus dulcis (NCBI:txid3755)

Sequence (304 aa):
MEKTVSVNVRAEMEKLSPEQLKAVKEQTDMEVNLLQDSLNNIRTATTRLEIASSALHDLSLRPQGKKMLVPLTASLYVPGTLHDAHQVLVDVGTGYFIEKTMPQAKDYCERKISLLKSNFEQLVEVASKKKGISDEAGAVLQAKLKQLAPATMEKTVSVNVRAEMEKLSPEQLKAVKEQTDMEVNLLQDSLNNIRTATTRLEIASSALHDLSLRPQGKKMLVPLTASLYVPGTLHDAHQVLVDVGTGYFIEKTMPQAKDYCERKISLLKSNFEQLVEVASKKKGISDEAGAVLQAKLKQLAPAT

Solvent-accessible surface area (backbone atoms only — not comparable to full-atom values): 15830 Å² total; per-residue (Å²): 114,73,66,58,58,52,55,55,53,48,61,58,50,68,74,46,51,62,69,53,28,52,52,51,22,53,51,30,47,52,48,31,52,53,44,50,53,50,48,51,50,46,51,53,53,40,50,40,39,50,52,29,34,51,51,45,53,55,52,71,73,44,72,69,60,44,78,38,75,42,45,67,43,96,26,27,30,35,37,21,28,48,45,70,47,69,46,31,36,37,53,75,79,83,85,44,70,44,78,28,34,64,71,52,42,37,51,50,33,53,54,49,41,52,50,47,53,52,49,44,56,54,47,52,52,52,33,50,53,37,44,50,50,24,50,46,28,47,53,52,38,53,55,52,50,59,67,66,48,75,86,118,112,72,66,58,57,53,53,56,53,47,61,58,51,66,74,46,54,64,69,54,27,52,51,50,24,55,52,30,48,51,48,32,52,53,45,50,52,50,46,52,50,47,51,53,52,40,50,41,38,51,54,28,34,51,50,47,54,55,51,69,73,46,74,71,61,43,79,40,75,42,46,66,44,98,26,27,30,34,38,22,29,48,44,69,47,68,43,33,36,38,52,75,78,86,86,46,72,45,79,28,34,64,71,54,42,37,49,50,32,54,52,49,40,52,51,48,54,53,50,44,56,53,48,51,52,52,34,50,53,37,44,49,50,23,50,46,27,49,52,53,36,54,54,51,52,61,68,66,49,76,86,119

Nearest PDB structures (foldseek):
  6nr8-assembly1_5  TM=7.688E-01  e=1.922E-09  Homo sapiens
  6nrd-assembly1_5  TM=7.480E-01  e=3.354E-09  Homo sapiens
  6nr9-assembly1_5  TM=8.171E-01  e=1.086E-08  Homo sapiens
  6nrb-assembly1_5  TM=7.507E-01  e=8.479E-09  Homo sapiens
  6nrb-assembly1_3  TM=8.026E-01  e=1.023E-04  Homo sapiens

InterPro domains:
  IPR004127 Prefoldin alpha-like [PF02996] (31-146)
  IPR004127 Prefoldin alpha-like [TIGR00293] (19-147)
  IPR009053 Prefoldin [G3DSA:1.10.287.370] (9-150)
  IPR011599 Prefoldin alpha subunit, archaea-type [PTHR12674] (11-149)